Protein AF-A0A959LW40-F1 (afdb_monomer_lite)

Foldseek 3Di:
DVVVVVVVVVVVVVVVVVVVVVVVVVVVVVVVVVVVVVQVVQQVVQVVVQVVVCVVDVPDHGDRDGDDPVVVDDPQLLVVLVVVLVVLQDDFDPPDDPVLVVVCCPDPLLVVLVVLLVVLSVVVSPDPDDPVVVVVVLVVLVVQLVVVLVVLCVVLDVDDPPDPDPPPDDDDDDDDDDDDDDDPPVVVVVVVSVVVSSVVSVVGRSSSNVSSVVSCVSRPD

Secondary structure (DSSP, 8-state):
-HHHHHHHHHHHHHHHHHHHHHHHHHHHHHHHHHHHHHHHHHHHHHHHHHHHHHHH-SSSPP----S-GGGT---SHHHHHHHHHHTTSPPPPTTS-HHHHHHHHH-HHHHHHHHHHHHHHHHHHTSS--HHHHHHHHHHHHHHHHHHHHHHHHHH--S---SSSSSSS--------------HHHHHHHHHHHHHHHHHHTTSTTGGGHHHHHHHHHH--

pLDDT: mean 71.98, std 17.82, range [27.16, 94.69]

Structure (mmCIF, N/CA/C/O backbone):
data_AF-A0A959LW40-F1
#
_entry.id   AF-A0A959LW40-F1
#
loop_
_atom_site.group_PDB
_atom_site.id
_atom_site.type_symbol
_atom_site.label_atom_id
_atom_site.label_alt_id
_atom_site.label_comp_id
_atom_site.label_asym_id
_atom_site.label_entity_id
_atom_site.label_seq_id
_atom_site.pdbx_PDB_ins_code
_atom_site.Cartn_x
_atom_site.Cartn_y
_atom_site.Cartn_z
_atom_site.occupancy
_atom_site.B_iso_or_equiv
_atom_site.auth_seq_id
_atom_site.auth_comp_id
_atom_site.auth_asym_id
_atom_site.auth_atom_id
_atom_site.pdbx_PDB_model_num
ATOM 1 N N . GLU A 1 1 ? -34.018 -44.842 47.486 1.00 65.75 1 GLU A N 1
ATOM 2 C CA . GLU A 1 1 ? -33.025 -44.554 48.544 1.00 65.75 1 GLU A CA 1
ATOM 3 C C . GLU A 1 1 ? -31.568 -44.782 48.126 1.00 65.75 1 GLU A C 1
ATOM 5 O O . GLU A 1 1 ? -30.936 -43.810 47.740 1.00 65.75 1 GLU A O 1
ATOM 10 N N . GLU A 1 2 ? -31.004 -45.999 48.107 1.00 68.88 2 GLU A N 1
ATOM 11 C CA . GLU A 1 2 ? -29.550 -46.181 47.848 1.00 68.88 2 GLU A CA 1
ATOM 12 C C . GLU A 1 2 ? -29.094 -45.696 46.453 1.00 68.88 2 GLU A C 1
ATOM 14 O O . GLU A 1 2 ? -28.047 -45.064 46.293 1.00 68.88 2 GLU A O 1
ATOM 19 N N . LYS A 1 3 ? -29.925 -45.926 45.429 1.00 73.69 3 LYS A N 1
ATOM 20 C CA . LYS A 1 3 ? -29.663 -45.483 44.051 1.00 73.69 3 LYS A CA 1
ATOM 21 C C . LYS A 1 3 ? -29.686 -43.954 43.918 1.00 73.69 3 LYS A C 1
ATOM 23 O O . LYS A 1 3 ? -28.864 -43.401 43.198 1.00 73.69 3 LYS A O 1
ATOM 28 N N . GLU A 1 4 ? -30.571 -43.281 44.651 1.00 72.25 4 GLU A N 1
ATOM 29 C CA . GLU A 1 4 ? -30.687 -41.815 44.665 1.00 72.25 4 GLU A CA 1
ATOM 30 C C . GLU A 1 4 ? -29.527 -41.170 45.422 1.00 72.25 4 GLU A C 1
ATOM 32 O O . GLU A 1 4 ? -28.958 -40.190 44.943 1.00 72.25 4 GLU A O 1
ATOM 37 N N . LEU A 1 5 ? -29.105 -41.769 46.541 1.00 71.25 5 LEU A N 1
ATOM 38 C CA . LEU A 1 5 ? -27.929 -41.322 47.288 1.00 71.25 5 LEU A CA 1
ATOM 39 C C . LEU A 1 5 ? -26.663 -41.382 46.423 1.00 71.25 5 LEU A C 1
ATOM 41 O O . LEU A 1 5 ? -25.859 -40.450 46.407 1.00 71.25 5 LEU A O 1
ATOM 45 N N . LYS A 1 6 ? -26.504 -42.463 45.652 1.00 77.50 6 LYS A N 1
ATOM 46 C CA . LYS A 1 6 ? -25.361 -42.645 44.752 1.00 77.50 6 LYS A CA 1
ATOM 47 C C . LYS A 1 6 ? -25.368 -41.633 43.603 1.00 77.50 6 LYS A C 1
ATOM 49 O O . LYS A 1 6 ? -24.313 -41.108 43.251 1.00 77.50 6 LYS A O 1
ATOM 54 N N . THR A 1 7 ? -26.539 -41.320 43.046 1.00 76.81 7 THR A N 1
ATOM 55 C CA . THR A 1 7 ? -26.685 -40.282 42.015 1.00 76.81 7 THR A CA 1
ATOM 56 C C . THR A 1 7 ? -26.381 -38.890 42.571 1.00 76.81 7 THR A C 1
ATOM 58 O O . THR A 1 7 ? -25.641 -38.143 41.934 1.00 76.81 7 THR A O 1
ATOM 61 N N . PHE A 1 8 ? -26.856 -38.574 43.779 1.00 80.00 8 PHE A N 1
ATOM 62 C CA . PHE A 1 8 ? -26.602 -37.299 44.453 1.00 80.00 8 PHE A CA 1
ATOM 63 C C . PHE A 1 8 ? -25.112 -37.080 44.771 1.00 80.00 8 PHE A C 1
ATOM 65 O O . PHE A 1 8 ? -24.553 -36.009 44.503 1.00 80.00 8 PHE A O 1
ATOM 72 N N . LEU A 1 9 ? -24.433 -38.110 45.283 1.00 73.81 9 LEU A N 1
ATOM 73 C CA . LEU A 1 9 ? -22.994 -38.059 45.557 1.00 73.81 9 LEU A CA 1
ATOM 74 C C . LEU A 1 9 ? -22.182 -37.886 44.266 1.00 73.81 9 LEU A C 1
ATOM 76 O O . LEU A 1 9 ? -21.295 -37.035 44.207 1.00 73.81 9 LEU A O 1
ATOM 80 N N . MET A 1 10 ? -22.531 -38.618 43.204 1.00 71.44 10 MET A N 1
ATOM 81 C CA . MET A 1 10 ? -21.881 -38.492 41.894 1.00 71.44 10 MET A CA 1
ATOM 82 C C . MET A 1 10 ? -22.072 -37.100 41.275 1.00 71.44 10 MET A C 1
ATOM 84 O O . MET A 1 10 ? -21.116 -36.540 40.736 1.00 71.44 10 MET A O 1
ATOM 88 N N . SER A 1 11 ? -23.265 -36.500 41.383 1.00 68.81 11 SER A N 1
ATOM 89 C CA . SER A 1 11 ? -23.490 -35.125 40.913 1.00 68.81 11 SER A CA 1
ATOM 90 C C . SER A 1 11 ? -22.718 -34.092 41.733 1.00 68.81 11 SER A C 1
ATOM 92 O O . SER A 1 11 ? -22.182 -33.143 41.171 1.00 68.81 11 SER A O 1
ATOM 94 N N . THR A 1 12 ? -22.589 -34.296 43.046 1.00 71.75 12 THR A N 1
ATOM 95 C CA . THR A 1 12 ? -21.863 -33.372 43.933 1.00 71.75 12 THR A CA 1
ATOM 96 C C . THR A 1 12 ? -20.364 -33.373 43.635 1.00 71.75 12 THR A C 1
ATOM 98 O O . THR A 1 12 ? -19.759 -32.310 43.495 1.00 71.75 12 THR A O 1
ATOM 101 N N . VAL A 1 13 ? -19.768 -34.556 43.456 1.00 70.88 13 VAL A N 1
ATOM 102 C CA . VAL A 1 13 ? -18.349 -34.696 43.085 1.00 70.88 13 VAL A CA 1
ATOM 103 C C . VAL A 1 13 ? -18.081 -34.091 41.706 1.00 70.88 13 VAL A C 1
ATOM 105 O O . VAL A 1 13 ? -17.090 -33.383 41.532 1.00 70.88 13 VAL A O 1
ATOM 108 N N . ARG A 1 14 ? -18.983 -34.304 40.739 1.00 67.12 14 ARG A N 1
ATOM 109 C CA . ARG A 1 14 ? -18.880 -33.712 39.399 1.00 67.12 14 ARG A CA 1
ATOM 110 C C . ARG A 1 14 ? -18.922 -32.185 39.441 1.00 67.12 14 ARG A C 1
ATOM 112 O O . ARG A 1 14 ? -18.032 -31.547 38.887 1.00 67.12 14 ARG A O 1
ATOM 119 N N . ASN A 1 15 ? -19.879 -31.611 40.166 1.00 63.19 15 ASN A N 1
ATOM 120 C CA . ASN A 1 15 ? -20.008 -30.161 40.322 1.00 63.19 15 ASN A CA 1
ATOM 121 C C . ASN A 1 15 ? -18.772 -29.548 41.003 1.00 63.19 15 ASN A C 1
ATOM 123 O O . ASN A 1 15 ? -18.302 -28.482 40.608 1.00 63.19 15 ASN A O 1
ATOM 127 N N . HIS A 1 16 ? -18.194 -30.238 41.990 1.00 59.66 16 HIS A N 1
ATOM 128 C CA . HIS A 1 16 ? -16.975 -29.782 42.661 1.00 59.66 16 HIS A CA 1
ATOM 129 C C . HIS A 1 16 ? -15.740 -29.852 41.742 1.00 59.66 16 HIS A C 1
ATOM 131 O O . HIS A 1 16 ? -14.895 -28.951 41.732 1.00 59.66 16 HIS A O 1
ATOM 137 N N . HIS A 1 17 ? -15.652 -30.888 40.905 1.00 58.09 17 HIS A N 1
ATOM 138 C CA . HIS A 1 17 ? -14.584 -31.031 39.916 1.00 58.09 17 HIS A CA 1
ATOM 139 C C . HIS A 1 17 ? -14.697 -30.000 38.772 1.00 58.09 17 HIS A C 1
ATOM 141 O O . HIS A 1 17 ? -13.680 -29.531 38.257 1.00 58.09 17 HIS A O 1
ATOM 147 N N . GLU A 1 18 ? -15.913 -29.612 38.382 1.00 58.06 18 GLU A N 1
ATOM 148 C CA . GLU A 1 18 ? -16.154 -28.545 37.400 1.00 58.06 18 GLU A CA 1
ATOM 149 C C . GLU A 1 18 ? -15.852 -27.154 37.986 1.00 58.06 18 GLU A C 1
ATOM 151 O O . GLU A 1 18 ? -15.169 -26.357 37.342 1.00 58.06 18 GLU A O 1
ATOM 156 N N . SER A 1 19 ? -16.237 -26.893 39.243 1.00 59.12 19 SER A N 1
ATOM 157 C CA . SER A 1 19 ? -15.908 -25.651 39.966 1.00 59.12 19 SER A CA 1
ATOM 158 C C . SER A 1 19 ? -14.398 -25.427 40.079 1.00 59.12 19 SER A C 1
ATOM 160 O O . SER A 1 19 ? -13.895 -24.359 39.743 1.00 59.12 19 SER A O 1
ATOM 162 N N . THR A 1 20 ? -13.649 -26.449 40.497 1.00 62.72 20 THR A N 1
ATOM 163 C CA . THR A 1 20 ? -12.185 -26.356 40.652 1.00 62.72 20 THR A CA 1
ATOM 164 C C . THR A 1 20 ? -11.452 -26.199 39.318 1.00 62.72 20 THR A C 1
ATOM 166 O O . THR A 1 20 ? -10.398 -25.560 39.259 1.00 62.72 20 THR A O 1
ATOM 169 N N . LYS A 1 21 ? -12.002 -26.749 38.227 1.00 64.81 21 LYS A N 1
ATOM 170 C CA . LYS A 1 21 ? -11.483 -26.546 36.869 1.00 64.81 21 LYS A CA 1
ATOM 171 C C . LYS A 1 21 ? -11.728 -25.113 36.388 1.00 64.81 21 LYS A C 1
ATOM 173 O O . LYS A 1 21 ? -10.802 -24.508 35.852 1.00 64.81 21 LYS A O 1
ATOM 178 N N . ASN A 1 22 ? -12.914 -24.558 36.644 1.00 65.56 22 ASN A N 1
ATOM 179 C CA . ASN A 1 22 ? -13.241 -23.165 36.330 1.00 65.56 22 ASN A CA 1
ATOM 180 C C . ASN A 1 22 ? -12.379 -22.175 37.125 1.00 65.56 22 ASN A C 1
ATOM 182 O O . ASN A 1 22 ? -11.866 -21.228 36.539 1.00 65.56 22 ASN A O 1
ATOM 186 N N . ASP A 1 23 ? -12.118 -22.430 38.410 1.00 69.75 23 ASP A N 1
ATOM 187 C CA . ASP A 1 23 ? -11.233 -21.585 39.225 1.00 69.75 23 ASP A CA 1
ATOM 188 C C . ASP A 1 23 ? -9.786 -21.570 38.716 1.00 69.75 23 ASP A C 1
ATOM 190 O O . ASP A 1 23 ? -9.126 -20.528 38.733 1.00 69.75 23 ASP A O 1
ATOM 194 N N . LYS A 1 24 ? -9.272 -22.714 38.244 1.00 68.81 24 LYS A N 1
ATOM 195 C CA . LYS A 1 24 ? -7.943 -22.784 37.617 1.00 68.81 24 LYS A CA 1
ATOM 196 C C . LYS A 1 24 ? -7.902 -22.020 36.295 1.00 68.81 24 LYS A C 1
ATOM 198 O O . LYS A 1 24 ? -6.976 -21.240 36.098 1.00 68.81 24 LYS A O 1
ATOM 203 N N . LEU A 1 25 ? -8.914 -22.198 35.442 1.00 65.50 25 LEU A N 1
ATOM 204 C CA . LEU A 1 25 ? -9.028 -21.491 34.162 1.00 65.50 25 LEU A CA 1
ATOM 205 C C . LEU A 1 25 ? -9.089 -19.969 34.368 1.00 65.50 25 LEU A C 1
ATOM 207 O O . LEU A 1 25 ? -8.434 -19.211 33.659 1.00 65.50 25 LEU A O 1
ATOM 211 N N . ASN A 1 26 ? -9.829 -19.527 35.385 1.00 78.56 26 ASN A N 1
ATOM 212 C CA . ASN A 1 26 ? -9.988 -18.116 35.723 1.00 78.56 26 ASN A CA 1
ATOM 213 C C . ASN A 1 26 ? -8.677 -17.515 36.269 1.00 78.56 26 ASN A C 1
ATOM 215 O O . ASN A 1 26 ? -8.273 -16.423 35.879 1.00 78.56 26 ASN A O 1
ATOM 219 N N . LYS A 1 27 ? -7.938 -18.257 37.109 1.00 78.56 27 LYS A N 1
ATOM 220 C CA . LYS A 1 27 ? -6.597 -17.847 37.571 1.00 78.56 27 LYS A CA 1
ATOM 221 C C . LYS A 1 27 ? -5.587 -17.741 36.430 1.00 78.56 27 LYS A C 1
ATOM 223 O O . LYS A 1 27 ? -4.786 -16.809 36.419 1.00 78.56 27 LYS A O 1
ATOM 228 N N . GLU A 1 28 ? -5.626 -18.670 35.480 1.00 77.81 28 GLU A N 1
ATOM 229 C CA . GLU A 1 28 ? -4.768 -18.644 34.293 1.00 77.81 28 GLU A CA 1
ATOM 230 C C . GLU A 1 28 ? -5.084 -17.433 33.403 1.00 77.81 28 GLU A C 1
ATOM 232 O O . GLU A 1 28 ? -4.174 -16.708 33.005 1.00 77.81 28 GLU A O 1
ATOM 237 N N . GLN A 1 29 ? -6.367 -17.129 33.187 1.00 76.94 29 GLN A N 1
ATOM 238 C CA . GLN A 1 29 ? -6.801 -15.926 32.469 1.00 76.94 29 GLN A CA 1
ATOM 239 C C . GLN A 1 29 ? -6.339 -14.636 33.159 1.00 76.94 29 GLN A C 1
ATOM 241 O O . GLN A 1 29 ? -5.814 -13.744 32.492 1.00 76.94 29 GLN A O 1
ATOM 246 N N . ILE A 1 30 ? -6.456 -14.550 34.488 1.00 78.94 30 ILE A N 1
ATOM 247 C CA . ILE A 1 30 ? -5.974 -13.402 35.273 1.00 78.94 30 ILE A CA 1
ATOM 248 C C . ILE A 1 30 ? -4.448 -13.255 35.161 1.00 78.94 30 ILE A C 1
ATOM 250 O O . ILE A 1 30 ? -3.949 -12.139 35.021 1.00 78.94 30 ILE A O 1
ATOM 254 N N . ALA A 1 31 ? -3.699 -14.360 35.188 1.00 78.88 31 ALA A N 1
ATOM 255 C CA . ALA A 1 31 ? -2.245 -14.347 35.027 1.00 78.88 31 ALA A CA 1
ATOM 256 C C . ALA A 1 31 ? -1.820 -13.912 33.612 1.00 78.88 31 ALA A C 1
ATOM 258 O O . ALA A 1 31 ? -0.911 -13.099 33.458 1.00 78.88 31 ALA A O 1
ATOM 259 N N . ILE A 1 32 ? -2.511 -14.391 32.575 1.00 78.31 32 ILE A N 1
ATOM 260 C CA . ILE A 1 32 ? -2.299 -13.946 31.190 1.00 78.31 32 ILE A CA 1
ATOM 261 C C . ILE A 1 32 ? -2.625 -12.454 31.055 1.00 78.31 32 ILE A C 1
ATOM 263 O O . ILE A 1 32 ? -1.891 -11.710 30.405 1.00 78.31 32 ILE A O 1
ATOM 267 N N . GLN A 1 33 ? -3.702 -11.988 31.687 1.00 77.38 33 GLN A N 1
ATOM 268 C CA . GLN A 1 33 ? -4.105 -10.587 31.646 1.00 77.38 33 GLN A CA 1
ATOM 269 C C . GLN A 1 33 ? -3.111 -9.675 32.374 1.00 77.38 33 GLN A C 1
ATOM 271 O O . GLN A 1 33 ? -2.762 -8.618 31.850 1.00 77.38 33 GLN A O 1
ATOM 276 N N . SER A 1 34 ? -2.604 -10.080 33.541 1.00 76.25 34 SER A N 1
ATOM 277 C CA . SER A 1 34 ? -1.592 -9.310 34.272 1.00 76.25 34 SER A CA 1
ATOM 278 C C . SER A 1 34 ? -0.271 -9.236 33.503 1.00 76.25 34 SER A C 1
ATOM 280 O O . SER A 1 34 ? 0.319 -8.160 33.402 1.00 76.25 34 SER A O 1
ATOM 282 N N . LEU A 1 35 ? 0.142 -10.340 32.876 1.00 76.38 35 LEU A N 1
ATOM 283 C CA . LEU A 1 35 ? 1.321 -10.391 32.019 1.00 76.38 35 LEU A CA 1
ATOM 284 C C . LEU A 1 35 ? 1.155 -9.501 30.775 1.00 76.38 35 LEU A C 1
ATOM 286 O O . LEU A 1 35 ? 2.053 -8.730 30.436 1.00 76.38 35 LEU A O 1
ATOM 290 N N . ASN A 1 36 ? -0.016 -9.534 30.132 1.00 75.38 36 ASN A N 1
ATOM 291 C CA . ASN A 1 36 ? -0.336 -8.637 29.021 1.00 75.38 36 ASN A CA 1
ATOM 292 C C . ASN A 1 36 ? -0.280 -7.164 29.444 1.00 75.38 36 ASN A C 1
ATOM 294 O O . ASN A 1 36 ? 0.324 -6.363 28.734 1.00 75.38 36 ASN A O 1
ATOM 298 N N . ASN A 1 37 ? -0.840 -6.814 30.605 1.00 77.31 37 ASN A N 1
ATOM 299 C CA . ASN A 1 37 ? -0.790 -5.454 31.152 1.00 77.31 37 ASN A CA 1
ATOM 300 C C . ASN A 1 37 ? 0.648 -4.997 31.449 1.00 77.31 37 ASN A C 1
ATOM 302 O O . ASN A 1 37 ? 0.998 -3.844 31.196 1.00 77.31 37 ASN A O 1
ATOM 306 N N . PHE A 1 38 ? 1.497 -5.900 31.942 1.00 78.12 38 PHE A N 1
ATOM 307 C CA . PHE A 1 38 ? 2.915 -5.627 32.174 1.00 78.12 38 PHE A CA 1
ATOM 308 C C . PHE A 1 38 ? 3.682 -5.358 30.870 1.00 78.12 38 PHE A C 1
ATOM 310 O O . PHE A 1 38 ? 4.503 -4.441 30.810 1.00 78.12 38 PHE A O 1
ATOM 317 N N . TYR A 1 39 ? 3.413 -6.122 29.810 1.00 75.50 39 TYR A N 1
ATOM 318 C CA . TYR A 1 39 ? 4.018 -5.854 28.503 1.00 75.50 39 TYR A CA 1
ATOM 319 C C . TYR A 1 39 ? 3.466 -4.579 27.857 1.00 75.50 39 TYR A C 1
ATOM 321 O O . TYR A 1 39 ? 4.236 -3.806 27.292 1.00 75.50 39 TYR A O 1
ATOM 329 N N . LEU A 1 40 ? 2.163 -4.318 27.999 1.00 77.12 40 LEU A N 1
ATOM 330 C CA . LEU A 1 40 ? 1.516 -3.089 27.533 1.00 77.12 40 LEU A CA 1
ATOM 331 C C . LEU A 1 40 ? 2.201 -1.839 28.096 1.00 77.12 40 LEU A C 1
ATOM 333 O O . LEU A 1 40 ? 2.477 -0.908 27.342 1.00 77.12 40 LEU A O 1
ATOM 337 N N . SER A 1 41 ? 2.517 -1.812 29.395 1.00 78.25 41 SER A N 1
ATOM 338 C CA . SER A 1 41 ? 3.174 -0.650 30.007 1.00 78.25 41 SER A CA 1
ATOM 339 C C . SER A 1 41 ? 4.587 -0.417 29.465 1.00 78.25 41 SER A C 1
ATOM 341 O O . SER A 1 41 ? 4.943 0.724 29.170 1.00 78.25 41 SER A O 1
ATOM 343 N N . HIS A 1 42 ? 5.368 -1.480 29.255 1.00 82.00 42 HIS A N 1
ATOM 344 C CA . HIS A 1 42 ? 6.699 -1.387 28.647 1.00 82.00 42 HIS A CA 1
ATOM 345 C C . HIS A 1 42 ? 6.636 -0.862 27.213 1.00 82.00 42 HIS A C 1
ATOM 347 O O . HIS A 1 42 ? 7.396 0.033 26.845 1.00 82.00 42 HIS A O 1
ATOM 353 N N . ASP A 1 43 ? 5.704 -1.386 26.422 1.00 85.06 43 ASP A N 1
ATOM 354 C CA . ASP A 1 43 ? 5.513 -0.993 25.029 1.00 85.06 43 ASP A CA 1
ATOM 355 C C . ASP A 1 43 ? 5.066 0.477 24.916 1.00 85.06 43 ASP A C 1
ATOM 357 O O . ASP A 1 43 ? 5.508 1.196 24.017 1.00 85.06 43 ASP A O 1
ATOM 361 N N . ILE A 1 44 ? 4.240 0.963 25.852 1.00 82.31 44 ILE A N 1
ATOM 362 C CA . ILE A 1 44 ? 3.858 2.382 25.944 1.00 82.31 44 ILE A CA 1
ATOM 363 C C . ILE A 1 44 ? 5.077 3.259 26.247 1.00 82.31 44 ILE A C 1
ATOM 365 O O . ILE A 1 44 ? 5.270 4.275 25.578 1.00 82.31 44 ILE A O 1
ATOM 369 N N . ILE A 1 45 ? 5.911 2.874 27.217 1.00 87.19 45 ILE A N 1
ATOM 370 C CA . ILE A 1 45 ? 7.122 3.628 27.575 1.00 87.19 45 ILE A CA 1
ATOM 371 C C . ILE A 1 45 ? 8.071 3.700 26.376 1.00 87.19 45 ILE A C 1
ATOM 373 O O . ILE A 1 45 ? 8.468 4.795 25.985 1.00 87.19 45 ILE A O 1
ATOM 377 N N . ALA A 1 46 ? 8.332 2.570 25.710 1.00 88.81 46 ALA A N 1
ATOM 378 C CA . ALA A 1 46 ? 9.180 2.524 24.521 1.00 88.81 46 ALA A CA 1
ATOM 379 C C . ALA A 1 46 ? 8.675 3.457 23.404 1.00 88.81 46 ALA A C 1
ATOM 381 O O . ALA A 1 46 ? 9.466 4.128 22.739 1.00 88.81 46 ALA A O 1
ATOM 382 N N . ARG A 1 47 ? 7.350 3.540 23.208 1.00 87.25 47 ARG A N 1
ATOM 383 C CA . ARG A 1 47 ? 6.726 4.469 22.248 1.00 87.25 47 ARG A CA 1
ATOM 384 C C . ARG A 1 47 ? 6.913 5.930 22.652 1.00 87.25 47 ARG A C 1
ATOM 386 O O . ARG A 1 47 ? 7.242 6.748 21.796 1.00 87.25 47 ARG A O 1
ATOM 393 N N . ILE A 1 48 ? 6.707 6.262 23.927 1.00 87.88 48 ILE A N 1
ATOM 394 C CA . ILE A 1 48 ? 6.906 7.624 24.445 1.00 87.88 48 ILE A CA 1
ATOM 395 C C . ILE A 1 48 ? 8.367 8.045 24.282 1.00 87.88 48 ILE A C 1
ATOM 397 O O . ILE A 1 48 ? 8.627 9.159 23.830 1.00 87.88 48 ILE A O 1
ATOM 401 N N . ASP A 1 49 ? 9.307 7.161 24.599 1.00 91.19 49 ASP A N 1
ATOM 402 C CA . ASP A 1 49 ? 10.735 7.440 24.482 1.00 91.19 49 ASP A CA 1
ATOM 403 C C . ASP A 1 49 ? 11.138 7.646 23.020 1.00 91.19 49 ASP A C 1
ATOM 405 O O . ASP A 1 49 ? 11.767 8.653 22.702 1.00 91.19 49 ASP A O 1
ATOM 409 N N . ALA A 1 50 ? 10.674 6.794 22.100 1.00 90.94 50 ALA A N 1
ATOM 410 C CA . ALA A 1 50 ? 10.905 6.984 20.666 1.00 90.94 50 ALA A CA 1
ATOM 411 C C . ALA A 1 50 ? 10.349 8.328 20.149 1.00 90.94 50 ALA A C 1
ATOM 413 O O . ALA A 1 50 ? 10.997 8.998 19.343 1.00 90.94 50 ALA A O 1
ATOM 414 N N . LEU A 1 51 ? 9.171 8.757 20.625 1.00 87.69 51 LEU A N 1
ATOM 415 C CA . LEU A 1 51 ? 8.595 10.062 20.276 1.00 87.69 51 LEU A CA 1
ATOM 416 C C . LEU A 1 51 ? 9.391 11.232 20.861 1.00 87.69 51 LEU A C 1
ATOM 418 O O . LEU A 1 51 ? 9.529 12.258 20.197 1.00 87.69 51 LEU A O 1
ATOM 422 N N . LYS A 1 52 ? 9.900 11.100 22.091 1.00 90.81 52 LYS A N 1
ATOM 423 C CA . LYS A 1 52 ? 10.770 12.111 22.705 1.00 90.81 52 LYS A CA 1
ATOM 424 C C . LYS A 1 52 ? 12.076 12.237 21.930 1.00 90.81 52 LYS A C 1
ATOM 426 O O . LYS A 1 52 ? 12.420 13.348 21.546 1.00 90.81 52 LYS A O 1
ATOM 431 N N . PHE A 1 53 ? 12.741 11.123 21.627 1.00 92.31 53 PHE A N 1
ATOM 432 C CA . PHE A 1 53 ? 13.995 11.138 20.874 1.00 92.31 53 PHE A CA 1
ATOM 433 C C . PHE A 1 53 ? 13.827 11.749 19.484 1.00 92.31 53 PHE A C 1
ATOM 435 O O . PHE A 1 53 ? 14.608 12.619 19.121 1.00 92.31 53 PHE A O 1
ATOM 442 N N . ARG A 1 54 ? 12.740 11.426 18.773 1.00 88.06 54 ARG A N 1
ATOM 443 C CA . ARG A 1 54 ? 12.421 12.051 17.478 1.00 88.06 54 ARG A CA 1
ATOM 444 C C . ARG A 1 54 ? 12.218 13.571 17.556 1.00 88.06 54 ARG A C 1
ATOM 446 O O . ARG A 1 54 ? 12.445 14.264 16.577 1.00 88.06 54 ARG A O 1
ATOM 453 N N . LYS A 1 55 ? 11.744 14.099 18.690 1.00 86.50 55 LYS A N 1
ATOM 454 C CA . LYS A 1 55 ? 11.604 15.554 18.892 1.00 86.50 55 LYS A CA 1
ATOM 455 C C . LYS A 1 55 ? 12.926 16.235 19.235 1.00 86.50 55 LYS A C 1
ATOM 457 O O . LYS A 1 55 ? 13.052 17.433 19.021 1.00 86.50 55 LYS A O 1
ATOM 462 N N . THR A 1 56 ? 13.856 15.510 19.847 1.00 89.75 56 THR A N 1
ATOM 463 C CA . THR A 1 56 ? 15.159 16.045 20.264 1.00 89.75 56 THR A CA 1
ATOM 464 C C . THR A 1 56 ? 16.199 15.940 19.151 1.00 89.75 56 THR A C 1
ATOM 466 O O . THR A 1 56 ? 17.103 16.766 19.086 1.00 89.75 56 THR A O 1
ATOM 469 N N . ASP A 1 57 ? 16.053 14.955 18.272 1.00 88.81 57 ASP A N 1
ATOM 470 C CA . ASP A 1 57 ? 16.921 14.709 17.129 1.00 88.81 57 ASP A CA 1
ATOM 471 C C . ASP A 1 57 ? 16.063 14.515 15.872 1.00 88.81 57 ASP A C 1
ATOM 473 O O . ASP A 1 57 ? 15.433 13.473 15.682 1.00 88.81 57 ASP A O 1
ATOM 477 N N . GLU A 1 58 ? 16.027 15.553 15.032 1.00 80.06 58 GLU A N 1
ATOM 478 C CA . GLU A 1 58 ? 15.253 15.580 13.784 1.00 80.06 58 GLU A CA 1
ATOM 479 C C . GLU A 1 58 ? 15.916 14.798 12.638 1.00 80.06 58 GLU A C 1
ATOM 481 O O . GLU A 1 58 ? 15.281 14.577 11.607 1.00 80.06 58 GLU A O 1
ATOM 486 N N . LEU A 1 59 ? 17.182 14.391 12.786 1.00 77.44 59 LEU A N 1
ATOM 487 C CA . LEU A 1 59 ? 17.944 13.740 11.717 1.00 77.44 59 LEU A CA 1
ATOM 488 C C . LEU A 1 59 ? 17.852 12.213 11.773 1.00 77.44 59 LEU A C 1
ATOM 490 O O . LEU A 1 59 ? 17.972 11.563 10.733 1.00 77.44 59 LEU A O 1
ATOM 494 N N . SER A 1 60 ? 17.629 11.636 12.956 1.00 83.50 60 SER A N 1
ATOM 495 C CA . SER A 1 60 ? 17.597 10.181 13.140 1.00 83.50 60 SER A CA 1
ATOM 496 C C . SER A 1 60 ? 16.177 9.628 13.270 1.00 83.50 60 SER A C 1
ATOM 498 O O . SER A 1 60 ? 15.302 10.192 13.930 1.00 83.50 60 SER A O 1
ATOM 500 N N . GLU A 1 61 ? 15.945 8.451 12.687 1.00 85.88 61 GLU A N 1
ATOM 501 C CA . GLU A 1 61 ? 14.686 7.726 12.848 1.00 85.88 61 GLU A CA 1
ATOM 502 C C . GLU A 1 61 ? 14.721 6.821 14.086 1.00 85.88 61 GLU A C 1
ATOM 504 O O . GLU A 1 61 ? 15.504 5.877 14.177 1.00 85.88 61 GLU A O 1
ATOM 509 N N . TYR A 1 62 ? 13.818 7.081 15.032 1.00 88.06 62 TYR A N 1
ATOM 510 C CA . TYR A 1 62 ? 13.641 6.265 16.233 1.00 88.06 62 TYR A CA 1
ATOM 511 C C . TYR A 1 62 ? 12.395 5.381 16.116 1.00 88.06 62 TYR A C 1
ATOM 513 O O . TYR A 1 62 ? 11.302 5.867 15.781 1.00 88.06 62 TYR A O 1
ATOM 521 N N . PHE A 1 63 ? 12.557 4.096 16.451 1.00 85.38 63 PHE A N 1
ATOM 522 C CA . PHE A 1 63 ? 11.504 3.080 16.436 1.00 85.38 63 PHE A CA 1
ATOM 523 C C . PHE A 1 63 ? 11.400 2.379 17.798 1.00 85.38 63 PHE A C 1
ATOM 525 O O . PHE A 1 63 ? 12.421 1.960 18.345 1.00 85.38 63 PHE A O 1
ATOM 532 N N . PRO A 1 64 ? 10.189 2.222 18.362 1.00 87.25 64 PRO A N 1
ATOM 533 C CA . PRO A 1 64 ? 10.012 1.491 19.608 1.00 87.25 64 PRO A CA 1
ATOM 534 C C . PRO A 1 64 ? 10.176 -0.017 19.379 1.00 87.25 64 PRO A C 1
ATOM 536 O O . PRO A 1 64 ? 9.552 -0.584 18.481 1.00 87.25 64 PRO A O 1
ATOM 539 N N . SER A 1 65 ? 10.974 -0.677 20.221 1.00 82.31 65 SER A N 1
ATOM 540 C CA . SER A 1 65 ? 11.029 -2.142 20.275 1.00 82.31 65 SER A CA 1
ATOM 541 C C . SER A 1 65 ? 9.897 -2.651 21.165 1.00 82.31 65 SER A C 1
ATOM 543 O O . SER A 1 65 ? 9.908 -2.423 22.376 1.00 82.31 65 SER A O 1
ATOM 545 N N . LEU A 1 66 ? 8.896 -3.281 20.551 1.00 81.62 66 LEU A N 1
ATOM 546 C CA . LEU A 1 66 ? 7.696 -3.768 21.230 1.00 81.62 66 LEU A CA 1
ATOM 547 C C . LEU A 1 66 ? 7.831 -5.258 21.543 1.00 81.62 66 LEU A C 1
ATOM 549 O O . LEU A 1 66 ? 8.344 -6.027 20.729 1.00 81.62 66 LEU A O 1
ATOM 553 N N . ARG A 1 67 ? 7.349 -5.673 22.714 1.00 76.81 67 ARG A N 1
ATOM 554 C CA . ARG A 1 67 ? 7.459 -7.058 23.198 1.00 76.81 67 ARG A CA 1
ATOM 555 C C . ARG A 1 67 ? 6.203 -7.886 22.945 1.00 76.81 67 ARG A C 1
ATOM 557 O O . ARG A 1 67 ? 6.279 -9.110 22.999 1.00 76.81 67 ARG A O 1
ATOM 564 N N . ASN A 1 68 ? 5.059 -7.252 22.685 1.00 71.06 68 ASN A N 1
ATOM 565 C CA . ASN A 1 68 ? 3.777 -7.941 22.542 1.00 71.06 68 ASN A CA 1
ATOM 566 C C . ASN A 1 68 ? 3.110 -7.643 21.192 1.00 71.06 68 ASN A C 1
ATOM 568 O O . ASN A 1 68 ? 2.869 -6.491 20.859 1.00 71.06 68 ASN A O 1
ATOM 572 N N . PHE A 1 69 ? 2.720 -8.676 20.436 1.00 67.25 69 PHE A N 1
ATOM 573 C CA . PHE A 1 69 ? 1.997 -8.498 19.168 1.00 67.25 69 PHE A CA 1
ATOM 574 C C . PHE A 1 69 ? 0.664 -7.748 19.342 1.00 6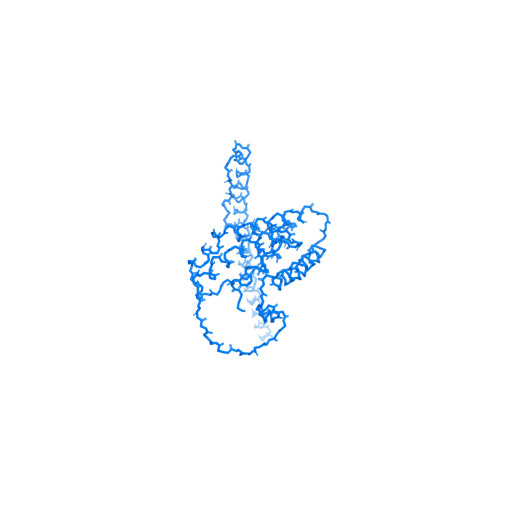7.25 69 PHE A C 1
ATOM 576 O O . PHE A 1 69 ? 0.235 -6.996 18.469 1.00 67.25 69 PHE A O 1
ATOM 583 N N . ASN A 1 70 ? 0.014 -7.890 20.499 1.00 65.19 70 ASN A N 1
ATOM 584 C CA . ASN A 1 70 ? -1.256 -7.222 20.772 1.00 65.19 70 ASN A CA 1
ATOM 585 C C . ASN A 1 70 ? -1.128 -5.693 20.815 1.00 65.19 70 ASN A C 1
ATOM 587 O O . ASN A 1 70 ? -2.100 -5.007 20.519 1.00 65.19 70 ASN A O 1
ATOM 591 N N . THR A 1 71 ? 0.057 -5.147 21.113 1.00 64.62 71 THR A N 1
ATOM 592 C CA . THR A 1 71 ? 0.298 -3.695 21.081 1.00 64.62 71 THR A CA 1
ATOM 593 C C . THR A 1 71 ? 0.610 -3.169 19.685 1.00 64.62 71 THR A C 1
ATOM 595 O O . THR A 1 71 ? 0.666 -1.951 19.499 1.00 64.62 71 THR A O 1
ATOM 598 N N . PHE A 1 72 ? 0.802 -4.046 18.694 1.00 63.91 72 PHE A N 1
ATOM 599 C CA . PHE A 1 72 ? 0.907 -3.652 17.289 1.00 63.91 72 PHE A CA 1
ATOM 600 C C . PHE A 1 72 ? -0.456 -3.379 16.660 1.00 63.91 72 PHE A C 1
ATOM 602 O O . PHE A 1 72 ? -0.519 -2.633 15.682 1.00 63.91 72 PHE A O 1
ATOM 609 N N . LYS A 1 73 ? -1.542 -3.943 17.208 1.00 64.44 73 LYS A N 1
ATOM 610 C CA . LYS A 1 73 ? -2.888 -3.694 16.692 1.00 64.44 73 LYS A CA 1
ATOM 611 C C . LYS A 1 73 ? -3.226 -2.216 16.854 1.00 64.44 73 LYS A C 1
ATOM 613 O O . LYS A 1 73 ? -3.325 -1.693 17.960 1.00 64.44 73 LYS A O 1
ATOM 618 N N . SER A 1 74 ? -3.372 -1.544 15.722 1.00 68.06 74 SER A N 1
ATOM 619 C CA . SER A 1 74 ? -3.850 -0.176 15.640 1.00 68.06 74 SER A CA 1
ATOM 620 C C . SER A 1 74 ? -5.177 -0.196 14.904 1.00 68.06 74 SER A C 1
ATOM 622 O O . SER A 1 74 ? -5.228 -0.595 13.745 1.00 68.06 74 SER A O 1
ATOM 624 N N . ASP A 1 75 ? -6.231 0.301 15.544 1.00 71.44 75 ASP A N 1
ATOM 625 C CA . ASP A 1 75 ? -7.528 0.498 14.884 1.00 71.44 75 ASP A CA 1
ATOM 626 C C . ASP A 1 75 ? -7.545 1.769 14.019 1.00 71.44 75 ASP A C 1
ATOM 628 O O . ASP A 1 75 ? -8.589 2.183 13.514 1.00 71.44 75 ASP A O 1
ATOM 632 N N . SER A 1 76 ? -6.385 2.410 13.824 1.00 83.50 76 SER A N 1
ATOM 633 C CA . SER A 1 76 ? -6.282 3.596 12.983 1.00 83.50 76 SER A CA 1
ATOM 634 C C . SER A 1 76 ? -6.662 3.280 11.539 1.00 83.50 76 SER A C 1
ATOM 636 O O . SER A 1 76 ? -6.309 2.234 10.990 1.00 83.50 76 SER A O 1
ATOM 638 N N . LYS A 1 77 ? -7.314 4.245 10.885 1.00 82.06 77 LYS A N 1
ATOM 639 C CA . LYS A 1 77 ? -7.643 4.179 9.457 1.00 82.06 77 LYS A CA 1
ATOM 640 C C . LYS A 1 77 ? -6.421 3.816 8.606 1.00 82.06 77 LYS A C 1
ATOM 642 O O . LYS A 1 77 ? -6.511 2.962 7.732 1.00 82.06 77 LYS A O 1
ATOM 647 N N . LYS A 1 78 ? -5.255 4.392 8.919 1.00 85.94 78 LYS A N 1
ATOM 648 C CA . LYS A 1 78 ? -3.993 4.076 8.238 1.00 85.94 78 LYS A CA 1
ATOM 649 C C . LYS A 1 78 ? -3.610 2.602 8.355 1.00 85.94 78 LYS A C 1
ATOM 651 O O . LYS A 1 78 ? -3.206 2.005 7.364 1.00 85.94 78 LYS A O 1
ATOM 656 N N . SER A 1 79 ? -3.756 2.010 9.538 1.00 81.69 79 SER A N 1
ATOM 657 C CA . SER A 1 79 ? -3.478 0.587 9.745 1.00 81.69 79 SER A CA 1
ATOM 658 C C . SER A 1 79 ? -4.424 -0.298 8.931 1.00 81.69 79 SER A C 1
ATOM 660 O O . SER A 1 79 ? -3.982 -1.274 8.334 1.00 81.69 79 SER A O 1
ATOM 662 N N . GLN A 1 80 ? -5.704 0.073 8.836 1.00 81.50 80 GLN A N 1
ATOM 663 C CA . GLN A 1 80 ? -6.687 -0.658 8.028 1.00 81.50 80 GLN A CA 1
ATOM 664 C C . GLN A 1 80 ? -6.359 -0.593 6.528 1.00 81.50 80 GLN A C 1
ATOM 666 O O . GLN A 1 80 ? -6.388 -1.619 5.851 1.00 81.50 80 GLN A O 1
ATOM 671 N N . VAL A 1 81 ? -5.977 0.585 6.019 1.00 83.62 81 VAL A N 1
ATOM 672 C CA . VAL A 1 81 ? -5.538 0.760 4.621 1.00 83.62 81 VAL A CA 1
ATOM 673 C C . VAL A 1 81 ? -4.262 -0.039 4.342 1.00 83.62 81 VAL A C 1
ATOM 675 O O . VAL A 1 81 ? -4.178 -0.717 3.323 1.00 83.62 81 VAL A O 1
ATOM 678 N N . ILE A 1 82 ? -3.280 -0.008 5.250 1.00 82.69 82 ILE A N 1
ATOM 679 C CA . ILE A 1 82 ? -2.050 -0.802 5.112 1.00 82.69 82 ILE A CA 1
ATOM 680 C C . ILE A 1 82 ? -2.377 -2.294 5.074 1.00 82.69 82 ILE A C 1
ATOM 682 O O . ILE A 1 82 ? -1.877 -2.989 4.198 1.00 82.69 82 ILE A O 1
ATOM 686 N N . GLN A 1 83 ? -3.228 -2.787 5.977 1.00 78.56 83 GLN A N 1
ATOM 687 C CA . GLN A 1 83 ? -3.614 -4.198 6.000 1.00 78.56 83 GLN A CA 1
ATOM 688 C C . GLN A 1 83 ? -4.299 -4.619 4.697 1.00 78.56 83 GLN A C 1
ATOM 690 O O . GLN A 1 83 ? -3.994 -5.680 4.159 1.00 78.56 83 GLN A O 1
ATOM 695 N N . PHE A 1 84 ? -5.194 -3.777 4.179 1.00 79.88 84 PHE A N 1
ATOM 696 C CA . PHE A 1 84 ? -5.830 -3.983 2.883 1.00 79.88 84 PHE A CA 1
ATOM 697 C C . PHE A 1 84 ? -4.797 -4.120 1.754 1.00 79.88 84 PHE A C 1
ATOM 699 O O . PHE A 1 84 ? -4.860 -5.080 0.993 1.00 79.88 84 PHE A O 1
ATOM 706 N N . ILE A 1 85 ? -3.818 -3.214 1.688 1.00 82.62 85 ILE A N 1
ATOM 707 C CA . ILE A 1 85 ? -2.767 -3.243 0.663 1.00 82.62 85 ILE A CA 1
ATOM 708 C C . ILE A 1 85 ? -1.836 -4.446 0.824 1.00 82.62 85 ILE A C 1
ATOM 710 O O . ILE A 1 85 ? -1.492 -5.082 -0.167 1.00 82.62 85 ILE A O 1
ATOM 714 N N . LEU A 1 86 ? -1.443 -4.786 2.054 1.00 79.62 86 LEU A N 1
ATOM 715 C CA . LEU A 1 86 ? -0.596 -5.950 2.330 1.00 79.62 86 LEU A CA 1
ATOM 716 C C . LEU A 1 86 ? -1.247 -7.249 1.855 1.00 79.62 86 LEU A C 1
ATOM 718 O O . LEU A 1 86 ? -0.551 -8.096 1.309 1.00 79.62 86 LEU A O 1
ATOM 722 N N . ASN A 1 87 ? -2.568 -7.378 2.001 1.00 77.94 87 ASN A N 1
ATOM 723 C CA . ASN A 1 87 ? -3.305 -8.542 1.510 1.00 77.94 87 ASN A CA 1
ATOM 724 C C . ASN A 1 87 ? -3.271 -8.674 -0.023 1.00 77.94 87 ASN A C 1
ATOM 726 O O . ASN A 1 87 ? -3.547 -9.756 -0.534 1.00 77.94 87 ASN A O 1
ATOM 730 N N . ASP A 1 88 ? -2.966 -7.596 -0.753 1.00 79.44 88 ASP 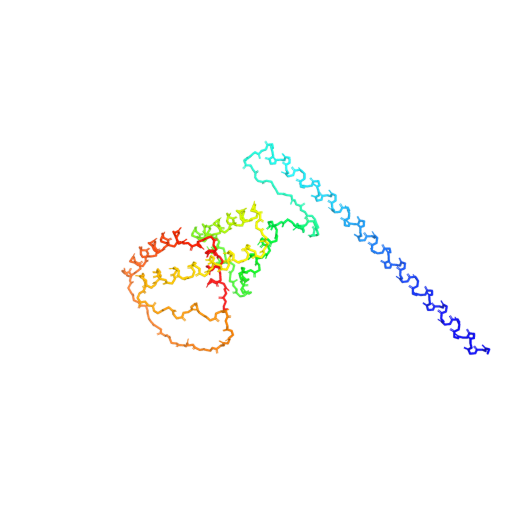A N 1
ATOM 731 C CA . ASP A 1 88 ? -2.883 -7.604 -2.216 1.00 79.44 88 ASP A CA 1
ATOM 732 C C . ASP A 1 88 ? -1.442 -7.753 -2.742 1.00 79.44 88 ASP A C 1
ATOM 734 O O . ASP A 1 88 ? -1.232 -7.958 -3.938 1.00 79.44 88 ASP A O 1
ATOM 738 N N . ILE A 1 89 ? -0.428 -7.679 -1.874 1.00 81.50 89 ILE A N 1
ATOM 739 C CA . ILE A 1 89 ? 0.967 -7.945 -2.246 1.00 81.50 89 ILE A CA 1
ATOM 740 C C . ILE A 1 89 ? 1.188 -9.468 -2.252 1.00 81.50 89 ILE A C 1
ATOM 742 O O . ILE A 1 89 ? 0.892 -10.123 -1.255 1.00 81.50 89 ILE A O 1
ATOM 746 N N . PRO A 1 90 ? 1.714 -10.057 -3.344 1.00 80.88 90 PRO A N 1
ATOM 747 C CA . PRO A 1 90 ? 1.934 -11.498 -3.412 1.00 80.88 90 PRO A CA 1
ATOM 748 C C . PRO A 1 90 ? 3.067 -11.931 -2.475 1.00 80.88 90 PRO A C 1
ATOM 750 O O . PRO A 1 90 ? 4.089 -11.248 -2.348 1.00 80.88 90 PRO A O 1
ATOM 753 N N . GLU A 1 91 ? 2.915 -13.111 -1.884 1.00 81.06 91 GLU A N 1
ATOM 754 C CA . GLU A 1 91 ? 3.994 -13.771 -1.158 1.00 81.06 91 GLU A CA 1
ATOM 755 C C . GLU A 1 91 ? 4.906 -14.519 -2.149 1.00 81.06 91 GLU A C 1
ATOM 757 O O . GLU A 1 91 ? 4.404 -15.247 -3.012 1.00 81.06 91 GLU A O 1
ATOM 762 N N . PRO A 1 92 ? 6.238 -14.347 -2.079 1.00 82.75 92 PRO A N 1
ATOM 763 C CA . PRO A 1 92 ? 7.159 -15.140 -2.884 1.00 82.75 92 PRO A CA 1
ATOM 764 C C . PRO A 1 92 ? 7.061 -16.635 -2.554 1.00 82.75 92 PRO A C 1
ATOM 766 O O . PRO A 1 92 ? 6.963 -17.019 -1.394 1.00 82.75 92 PRO A O 1
ATOM 769 N N . ASP A 1 93 ? 7.167 -17.487 -3.575 1.00 85.12 93 ASP A N 1
ATOM 770 C CA . ASP A 1 93 ? 7.220 -18.944 -3.403 1.00 85.12 93 ASP A CA 1
ATOM 771 C C . ASP A 1 93 ? 8.436 -19.358 -2.555 1.00 85.12 93 ASP A C 1
ATOM 773 O O . ASP A 1 93 ? 9.498 -18.737 -2.662 1.00 85.12 93 ASP A O 1
ATOM 777 N N . LEU A 1 94 ? 8.326 -20.448 -1.791 1.00 86.44 94 LEU A N 1
ATOM 778 C CA . LEU A 1 94 ? 9.406 -20.970 -0.939 1.00 86.44 94 LEU A CA 1
ATOM 779 C C . LEU A 1 94 ? 10.659 -21.351 -1.740 1.00 86.44 94 LEU A C 1
ATOM 781 O O . LEU A 1 94 ? 11.760 -21.377 -1.197 1.00 86.44 94 LEU A O 1
ATOM 785 N N . SER A 1 95 ? 10.510 -21.632 -3.038 1.00 88.19 95 SER A N 1
ATOM 786 C CA . SER A 1 95 ? 11.637 -21.888 -3.938 1.00 88.19 95 SER A CA 1
ATOM 787 C C . SER A 1 95 ? 12.319 -20.619 -4.464 1.00 88.19 95 SER A C 1
ATOM 789 O O . SER A 1 95 ? 13.247 -20.724 -5.263 1.00 88.19 95 SER A O 1
ATOM 791 N N . THR A 1 96 ? 11.830 -19.422 -4.123 1.00 84.25 96 THR A N 1
ATOM 792 C CA . THR A 1 96 ? 12.389 -18.153 -4.611 1.00 84.25 96 THR A CA 1
ATOM 793 C C . THR A 1 96 ? 13.740 -17.888 -3.938 1.00 84.25 96 THR A C 1
ATOM 795 O O . THR A 1 96 ? 13.772 -17.740 -2.716 1.00 84.25 96 THR A O 1
ATOM 798 N N . PRO A 1 97 ? 14.854 -17.787 -4.695 1.00 88.25 97 PRO A N 1
ATOM 799 C CA . PRO A 1 97 ? 16.161 -17.483 -4.117 1.00 88.25 97 PRO A CA 1
ATOM 800 C C . PRO A 1 97 ? 16.169 -16.120 -3.434 1.00 88.25 97 PRO A C 1
ATOM 802 O O . PRO A 1 97 ? 15.496 -15.185 -3.887 1.00 88.25 97 PRO A O 1
ATOM 805 N N . TRP A 1 98 ? 16.961 -15.987 -2.370 1.00 85.19 98 TRP A N 1
ATOM 806 C CA . TRP A 1 98 ? 16.928 -14.772 -1.564 1.00 85.19 98 TRP A CA 1
ATOM 807 C C . TRP A 1 98 ? 17.501 -13.570 -2.326 1.00 85.19 98 TRP A C 1
ATOM 809 O O . TRP A 1 98 ? 16.990 -12.452 -2.242 1.00 85.19 98 TRP A O 1
ATOM 819 N N . GLU A 1 99 ? 18.495 -13.839 -3.168 1.00 86.69 99 GLU A N 1
ATOM 820 C CA . GLU A 1 99 ? 19.161 -12.896 -4.060 1.00 86.69 99 GLU A CA 1
ATOM 821 C C . GLU A 1 99 ? 18.156 -12.207 -4.983 1.00 86.69 99 GLU A C 1
ATOM 823 O O . GLU A 1 99 ? 18.187 -10.988 -5.113 1.00 86.69 99 GLU A O 1
ATOM 828 N N . LYS A 1 100 ? 17.187 -12.952 -5.534 1.00 84.12 100 LYS A N 1
ATOM 829 C CA . LYS A 1 100 ? 16.155 -12.392 -6.421 1.00 84.12 100 LYS A CA 1
ATOM 830 C C . LYS A 1 100 ? 15.285 -11.357 -5.704 1.00 84.12 100 LYS A C 1
ATOM 832 O O . LYS A 1 100 ? 14.880 -10.362 -6.302 1.00 84.12 100 LYS A O 1
ATOM 837 N N . ILE A 1 101 ? 14.971 -11.582 -4.428 1.00 84.94 101 ILE A N 1
ATOM 838 C CA . ILE A 1 101 ? 14.162 -10.633 -3.654 1.00 84.94 101 ILE A CA 1
ATOM 839 C C . ILE A 1 101 ? 15.001 -9.408 -3.279 1.00 84.94 101 ILE A C 1
ATOM 841 O O . ILE A 1 101 ? 14.495 -8.286 -3.325 1.00 84.94 101 ILE A O 1
ATOM 845 N N . MET A 1 102 ? 16.282 -9.599 -2.959 1.00 80.75 102 MET A N 1
ATOM 846 C CA . MET A 1 102 ? 17.205 -8.494 -2.698 1.00 80.75 102 MET A CA 1
ATOM 847 C C . MET A 1 102 ? 17.402 -7.624 -3.944 1.00 80.75 102 MET A C 1
ATOM 849 O O . MET A 1 102 ? 17.216 -6.415 -3.856 1.00 80.75 102 MET A O 1
ATOM 853 N N . GLU A 1 103 ? 17.659 -8.224 -5.108 1.00 83.00 103 GLU A N 1
ATOM 854 C CA . GLU A 1 103 ? 17.762 -7.524 -6.395 1.00 83.00 103 GLU A CA 1
ATOM 855 C C . GLU A 1 103 ? 16.489 -6.736 -6.712 1.00 83.00 103 GLU A C 1
ATOM 857 O O . GLU A 1 103 ? 16.561 -5.547 -7.017 1.00 83.00 103 GLU A O 1
ATOM 862 N N . TYR A 1 104 ? 15.313 -7.356 -6.551 1.00 85.12 104 TYR A N 1
ATOM 863 C CA . TYR A 1 104 ? 14.033 -6.675 -6.755 1.00 85.12 104 TYR A CA 1
ATOM 864 C C . TYR A 1 104 ? 13.868 -5.448 -5.852 1.00 85.12 104 TYR A C 1
ATOM 866 O O . TYR A 1 104 ? 13.363 -4.417 -6.286 1.00 85.12 104 TYR A O 1
ATOM 874 N N . ARG A 1 105 ? 14.289 -5.539 -4.585 1.00 83.31 105 ARG A N 1
ATOM 875 C CA . ARG A 1 105 ? 14.195 -4.428 -3.624 1.00 83.31 105 ARG A CA 1
ATOM 876 C C . ARG A 1 105 ? 15.254 -3.348 -3.837 1.00 83.31 105 ARG A C 1
ATOM 878 O O . ARG A 1 105 ? 15.044 -2.220 -3.392 1.00 83.31 105 ARG A O 1
ATOM 885 N N . SER A 1 106 ? 16.375 -3.695 -4.460 1.00 82.00 106 SER A N 1
ATOM 886 C CA . SER A 1 106 ? 17.472 -2.781 -4.780 1.00 82.00 106 SER A CA 1
ATOM 887 C C . SER A 1 106 ? 17.270 -2.024 -6.093 1.00 82.00 106 SER A C 1
ATOM 889 O O . SER A 1 106 ? 17.988 -1.058 -6.331 1.00 82.00 106 SER A O 1
ATOM 891 N N . ASP A 1 107 ? 16.310 -2.429 -6.925 1.00 84.44 107 ASP A N 1
ATOM 892 C CA . ASP A 1 107 ? 15.967 -1.737 -8.167 1.00 84.44 107 ASP A CA 1
ATOM 893 C C . ASP A 1 107 ? 15.345 -0.349 -7.891 1.00 84.44 107 ASP A C 1
ATOM 895 O O . ASP A 1 107 ? 14.366 -0.206 -7.148 1.00 84.44 107 ASP A O 1
ATOM 899 N N . ASP A 1 108 ? 15.921 0.693 -8.500 1.00 85.88 108 ASP A N 1
ATOM 900 C CA . ASP A 1 108 ? 15.504 2.087 -8.305 1.00 85.88 108 ASP A CA 1
ATOM 901 C C . ASP A 1 108 ? 14.079 2.370 -8.813 1.00 85.88 108 ASP A C 1
ATOM 903 O O . ASP A 1 108 ? 13.345 3.154 -8.204 1.00 85.88 108 ASP A O 1
ATOM 907 N N . ASP A 1 109 ? 13.646 1.734 -9.905 1.00 83.81 109 ASP A N 1
ATOM 908 C CA . ASP A 1 109 ? 12.281 1.868 -10.426 1.00 83.81 109 ASP A CA 1
ATOM 909 C C . ASP A 1 109 ? 11.272 1.218 -9.471 1.00 83.81 109 ASP A C 1
ATOM 911 O O . ASP A 1 109 ? 10.248 1.821 -9.129 1.00 83.81 109 ASP A O 1
ATOM 915 N N . VAL A 1 110 ? 11.595 0.031 -8.948 1.00 86.12 110 VAL A N 1
ATOM 916 C CA . VAL A 1 110 ? 10.775 -0.648 -7.932 1.00 86.12 110 VAL A CA 1
ATOM 917 C C . VAL A 1 110 ? 10.664 0.198 -6.666 1.00 86.12 110 VAL A C 1
ATOM 919 O O . VAL A 1 110 ? 9.565 0.363 -6.124 1.00 86.12 110 VAL A O 1
ATOM 922 N N . LYS A 1 111 ? 11.774 0.785 -6.213 1.00 88.44 111 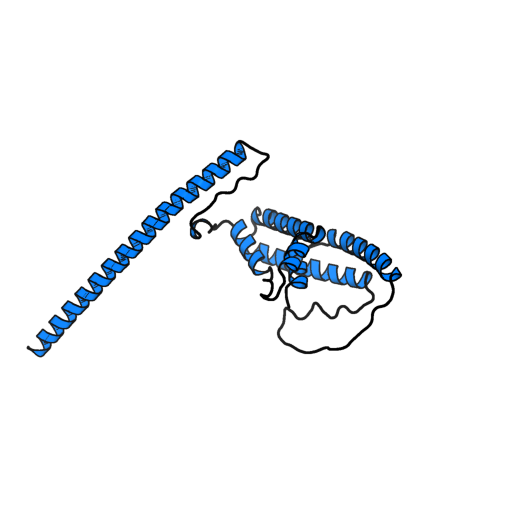LYS A N 1
ATOM 923 C CA . LYS A 1 111 ? 11.800 1.681 -5.054 1.00 88.44 111 LYS A CA 1
ATOM 924 C C . LYS A 1 111 ? 10.929 2.917 -5.272 1.00 88.44 111 LYS A C 1
ATOM 926 O O . LYS A 1 111 ? 10.158 3.282 -4.385 1.00 88.44 111 LYS A O 1
ATOM 931 N N . ASN A 1 112 ? 10.985 3.534 -6.450 1.00 88.88 112 ASN A N 1
ATOM 932 C CA . ASN A 1 112 ? 10.139 4.682 -6.782 1.00 88.88 112 ASN A CA 1
ATOM 933 C C . ASN A 1 112 ? 8.648 4.318 -6.787 1.00 88.88 112 ASN A C 1
ATOM 935 O O . ASN A 1 112 ? 7.832 5.047 -6.218 1.00 88.88 112 ASN A O 1
ATOM 939 N N . LYS A 1 113 ? 8.290 3.164 -7.361 1.00 89.06 113 LYS A N 1
ATOM 940 C CA . LYS A 1 113 ? 6.917 2.635 -7.336 1.00 89.06 113 LYS A CA 1
ATOM 941 C C . LYS A 1 113 ? 6.446 2.379 -5.900 1.00 89.06 113 LYS A C 1
ATOM 943 O O . LYS A 1 113 ? 5.320 2.732 -5.554 1.00 89.06 113 LYS A O 1
ATOM 948 N N . TYR A 1 114 ? 7.309 1.825 -5.046 1.00 90.88 114 TYR A N 1
ATOM 949 C CA . TYR A 1 114 ? 7.016 1.627 -3.624 1.00 90.88 114 TYR A CA 1
ATOM 950 C C . TYR A 1 114 ? 6.749 2.956 -2.904 1.00 90.88 114 TYR A C 1
ATOM 952 O O . TYR A 1 114 ? 5.758 3.087 -2.189 1.00 90.88 114 TYR A O 1
ATOM 960 N N . LEU A 1 115 ? 7.586 3.972 -3.124 1.00 91.44 115 LEU A N 1
ATOM 961 C CA . LEU A 1 115 ? 7.395 5.293 -2.521 1.00 91.44 115 LEU A CA 1
ATOM 962 C C . LEU A 1 115 ? 6.084 5.952 -2.974 1.00 91.44 115 LEU A C 1
ATOM 964 O O . LEU A 1 115 ? 5.401 6.568 -2.154 1.00 91.44 115 LEU A O 1
ATOM 968 N N . ALA A 1 116 ? 5.699 5.786 -4.243 1.00 91.88 116 ALA A N 1
ATOM 969 C CA . ALA A 1 116 ? 4.416 6.266 -4.754 1.00 91.88 116 ALA A CA 1
ATOM 970 C C . ALA A 1 116 ? 3.229 5.607 -4.028 1.00 91.88 116 ALA A C 1
ATOM 972 O O . ALA A 1 116 ? 2.301 6.310 -3.619 1.00 91.88 116 ALA A O 1
ATOM 973 N N . LEU A 1 117 ? 3.303 4.294 -3.783 1.00 92.88 117 LEU A N 1
ATOM 974 C CA . LEU A 1 117 ? 2.296 3.556 -3.017 1.00 92.88 117 LEU A CA 1
ATOM 975 C C . LEU A 1 117 ? 2.200 4.056 -1.576 1.00 92.88 117 LEU A C 1
ATOM 977 O O . LEU A 1 117 ? 1.107 4.349 -1.095 1.00 92.88 117 LEU A O 1
ATOM 981 N N . ILE A 1 118 ? 3.334 4.212 -0.889 1.00 93.31 118 ILE A N 1
ATOM 982 C CA . ILE A 1 118 ? 3.356 4.727 0.487 1.00 93.31 118 ILE A CA 1
ATOM 983 C C . ILE A 1 118 ? 2.790 6.149 0.557 1.00 93.31 118 ILE A C 1
ATOM 985 O O . ILE A 1 118 ? 2.043 6.476 1.484 1.00 93.31 118 ILE A O 1
ATOM 989 N N . ASN A 1 119 ? 3.094 6.993 -0.429 1.00 93.44 119 ASN A N 1
ATOM 990 C CA . ASN A 1 119 ? 2.527 8.332 -0.516 1.00 93.44 119 ASN A CA 1
ATOM 991 C C . ASN A 1 119 ? 1.000 8.299 -0.696 1.00 93.44 119 ASN A C 1
ATOM 993 O O . ASN A 1 119 ? 0.291 9.029 -0.003 1.00 93.44 119 ASN A O 1
ATOM 997 N N . TRP A 1 120 ? 0.482 7.423 -1.563 1.00 94.69 120 TRP A N 1
ATOM 998 C CA . TRP A 1 120 ? -0.961 7.234 -1.724 1.00 94.69 120 TRP A CA 1
ATOM 999 C C . TRP A 1 120 ? -1.617 6.740 -0.434 1.00 94.69 120 TRP A C 1
ATOM 1001 O O . TRP A 1 120 ? -2.585 7.354 0.012 1.00 94.69 120 TRP A O 1
ATOM 1011 N N . VAL A 1 121 ? -1.036 5.738 0.238 1.00 91.31 121 VAL A N 1
ATOM 1012 C CA . VAL A 1 121 ? -1.516 5.249 1.542 1.00 91.31 121 VAL A CA 1
ATOM 1013 C C . VAL A 1 121 ? -1.607 6.398 2.545 1.00 91.31 121 VAL A C 1
ATOM 1015 O O . VAL A 1 121 ? -2.633 6.559 3.204 1.00 91.31 121 VAL A O 1
ATOM 1018 N N . ASN A 1 122 ? -0.569 7.233 2.650 1.00 91.44 122 ASN A N 1
ATOM 1019 C CA . ASN A 1 122 ? -0.580 8.395 3.539 1.00 91.44 122 ASN A CA 1
ATOM 1020 C C . ASN A 1 122 ? -1.677 9.399 3.163 1.00 91.44 122 ASN A C 1
ATOM 1022 O O . ASN A 1 122 ? -2.374 9.893 4.049 1.00 91.44 122 ASN A O 1
ATOM 1026 N N . LYS A 1 123 ? -1.857 9.674 1.866 1.00 93.56 123 LYS A N 1
ATOM 1027 C CA . LYS A 1 123 ? -2.892 10.581 1.360 1.00 93.56 123 LYS A CA 1
ATOM 1028 C C . LYS A 1 123 ? -4.285 10.081 1.739 1.00 93.56 123 LYS A C 1
ATOM 1030 O O . LYS A 1 123 ? -4.994 10.788 2.450 1.00 93.56 123 LYS A O 1
ATOM 1035 N N . VAL A 1 124 ? -4.661 8.865 1.337 1.00 91.62 124 VAL A N 1
ATOM 1036 C CA . VAL A 1 124 ? -6.018 8.330 1.562 1.00 91.62 124 VAL A CA 1
ATOM 1037 C C . VAL A 1 124 ? -6.316 8.106 3.042 1.00 91.62 124 VAL A C 1
ATOM 1039 O O . VAL A 1 124 ? -7.447 8.316 3.482 1.00 91.62 124 VAL A O 1
ATOM 1042 N N . SER A 1 125 ? -5.297 7.784 3.843 1.00 89.12 125 SER A N 1
ATOM 1043 C CA . SER A 1 125 ? -5.437 7.630 5.295 1.00 89.12 125 SER A CA 1
ATOM 1044 C C . SER A 1 125 ? -5.819 8.927 6.009 1.00 89.12 125 SER A C 1
ATOM 1046 O O . SER A 1 125 ? -6.475 8.863 7.044 1.00 89.12 125 SER A O 1
ATOM 1048 N N . ASN A 1 126 ? -5.443 10.083 5.455 1.00 90.81 126 ASN A N 1
ATOM 1049 C CA . ASN A 1 126 ? -5.725 11.403 6.025 1.00 90.81 126 ASN A CA 1
ATOM 1050 C C . ASN A 1 126 ? -6.996 12.061 5.454 1.00 90.81 126 ASN A C 1
ATOM 1052 O O . ASN A 1 126 ? -7.353 13.160 5.868 1.00 90.81 126 ASN A O 1
ATOM 1056 N N . THR A 1 127 ? -7.676 11.423 4.497 1.00 91.00 127 THR A N 1
ATOM 1057 C CA . THR A 1 127 ? -8.954 11.922 3.959 1.00 91.00 127 THR A CA 1
ATOM 1058 C C . THR A 1 127 ? -10.127 11.605 4.891 1.00 91.00 127 THR A C 1
ATOM 1060 O O . THR A 1 127 ? -10.009 10.776 5.793 1.00 91.00 127 THR A O 1
ATOM 1063 N N . ASN A 1 128 ? -11.300 12.174 4.603 1.00 90.94 128 ASN A N 1
ATOM 1064 C CA . ASN A 1 128 ? -12.562 11.811 5.260 1.00 90.94 128 ASN A CA 1
ATOM 1065 C C . ASN A 1 128 ? -13.279 10.613 4.607 1.00 90.94 128 ASN A C 1
ATOM 1067 O O . ASN A 1 128 ? -14.376 10.270 5.032 1.00 90.94 128 ASN A O 1
ATOM 1071 N N . LEU A 1 129 ? -12.674 9.972 3.599 1.00 87.88 129 LEU A N 1
ATOM 1072 C CA . LEU A 1 129 ? -13.266 8.822 2.912 1.00 87.88 129 LEU A CA 1
ATOM 1073 C C . LEU A 1 129 ? -13.422 7.620 3.852 1.00 87.88 129 LEU A C 1
ATOM 1075 O O . LEU A 1 129 ? -12.583 7.373 4.725 1.00 87.88 129 LEU A O 1
ATOM 1079 N N . THR A 1 130 ? -14.468 6.840 3.651 1.00 86.62 130 THR A N 1
ATOM 1080 C CA . THR A 1 130 ? -14.655 5.539 4.291 1.00 86.62 130 THR A CA 1
ATOM 1081 C C . THR A 1 130 ? -13.708 4.496 3.691 1.00 86.62 130 THR A C 1
ATOM 1083 O O . THR A 1 130 ? -13.147 4.678 2.611 1.00 86.62 130 THR A O 1
ATOM 1086 N N . LEU A 1 131 ? -13.517 3.367 4.383 1.00 78.69 131 LEU A N 1
ATOM 1087 C CA . LEU A 1 131 ? -12.680 2.277 3.864 1.00 78.69 131 LEU A CA 1
ATOM 1088 C C . LEU A 1 131 ? -13.228 1.699 2.545 1.00 78.69 131 LEU A C 1
ATOM 1090 O O . LEU A 1 131 ? -12.442 1.294 1.695 1.00 78.69 131 LEU A O 1
ATOM 1094 N N . SER A 1 132 ? -14.555 1.695 2.363 1.00 76.62 132 SER A N 1
ATOM 1095 C CA . SER A 1 132 ? -15.189 1.245 1.116 1.00 76.62 132 SER A CA 1
ATOM 1096 C C . SER A 1 132 ? -14.848 2.170 -0.047 1.00 76.62 132 SER A C 1
ATOM 1098 O O . SER A 1 132 ? -14.390 1.698 -1.076 1.00 76.62 132 SER A O 1
ATOM 1100 N N . GLU A 1 133 ? -14.977 3.484 0.139 1.00 81.69 133 GLU A N 1
ATOM 1101 C CA . GLU A 1 133 ? -14.658 4.462 -0.911 1.00 81.69 133 GLU A CA 1
ATOM 1102 C C . GLU A 1 133 ? -13.169 4.435 -1.284 1.00 81.69 133 GLU A C 1
ATOM 1104 O O . GLU A 1 133 ? -12.817 4.587 -2.448 1.00 81.69 133 GLU A O 1
ATOM 1109 N N . ILE A 1 134 ? -12.281 4.188 -0.312 1.00 83.69 134 ILE A N 1
ATOM 1110 C CA . ILE A 1 134 ? -10.844 4.009 -0.580 1.00 83.69 134 ILE A CA 1
ATOM 1111 C C . ILE A 1 134 ? -10.590 2.750 -1.411 1.00 83.69 134 ILE A C 1
ATOM 1113 O O . ILE A 1 134 ? -9.695 2.743 -2.255 1.00 83.69 134 ILE A O 1
ATOM 1117 N N . LYS A 1 135 ? -11.361 1.684 -1.179 1.00 81.88 135 LYS A N 1
ATOM 1118 C CA . LYS A 1 135 ? -11.280 0.464 -1.981 1.00 81.88 135 LYS A CA 1
ATOM 1119 C C . LYS A 1 135 ? -11.784 0.700 -3.407 1.00 81.88 135 LYS A C 1
ATOM 1121 O O . LYS A 1 135 ? -11.129 0.264 -4.345 1.00 81.88 135 LYS A O 1
ATOM 1126 N N . ASP A 1 136 ? -12.874 1.441 -3.572 1.00 78.25 136 ASP A N 1
ATOM 1127 C CA . ASP A 1 136 ? -13.378 1.808 -4.899 1.00 78.25 136 ASP A CA 1
ATOM 1128 C C . ASP A 1 136 ? -12.361 2.683 -5.657 1.00 78.25 136 ASP A C 1
ATOM 1130 O O . ASP A 1 136 ? -12.102 2.458 -6.840 1.00 78.25 136 ASP A O 1
ATOM 1134 N N . GLU A 1 137 ? -11.711 3.636 -4.971 1.00 86.69 137 GLU A N 1
ATOM 1135 C CA . GLU A 1 137 ? -10.606 4.426 -5.536 1.00 86.69 137 GLU A CA 1
ATOM 1136 C C . GLU A 1 137 ? -9.427 3.527 -5.937 1.00 86.69 137 GLU A C 1
ATOM 1138 O O . GLU A 1 137 ? -8.867 3.686 -7.021 1.00 86.69 137 GLU A O 1
ATOM 1143 N N . TYR A 1 138 ? -9.063 2.561 -5.091 1.00 87.06 138 TYR A N 1
ATOM 1144 C CA . TYR A 1 138 ? -8.010 1.593 -5.387 1.00 87.06 138 TYR A CA 1
ATOM 1145 C C . TYR A 1 138 ? -8.310 0.783 -6.656 1.00 87.06 138 TYR A C 1
ATOM 1147 O O . TYR A 1 138 ? -7.460 0.693 -7.546 1.00 87.06 138 TYR A O 1
ATOM 1155 N N . ASP A 1 139 ? -9.521 0.237 -6.765 1.00 79.88 139 ASP A N 1
ATOM 1156 C CA . ASP A 1 139 ? -9.950 -0.568 -7.910 1.00 79.88 139 ASP A CA 1
ATOM 1157 C C . ASP A 1 139 ? -9.999 0.275 -9.197 1.00 79.88 139 ASP A C 1
ATOM 1159 O O . ASP A 1 139 ? -9.586 -0.185 -10.270 1.00 79.88 139 ASP A O 1
ATOM 1163 N N . TYR A 1 140 ? -10.425 1.538 -9.089 1.00 83.62 140 TYR A N 1
ATOM 1164 C CA . TYR A 1 140 ? -10.382 2.500 -10.187 1.00 83.62 140 TYR A CA 1
ATOM 1165 C C . TYR A 1 140 ? -8.946 2.764 -10.658 1.00 83.62 140 TYR A C 1
ATOM 1167 O O . TYR A 1 140 ? -8.650 2.582 -11.842 1.00 83.62 140 TYR A O 1
ATOM 1175 N N . LEU A 1 141 ? -8.034 3.115 -9.742 1.00 83.75 141 LEU A N 1
ATOM 1176 C CA . LEU A 1 141 ? -6.622 3.342 -10.068 1.00 83.75 141 LEU A CA 1
ATOM 1177 C C . LEU A 1 141 ? -5.994 2.091 -10.696 1.00 83.75 141 LEU A C 1
ATOM 1179 O O . LEU A 1 141 ? -5.209 2.210 -11.637 1.00 83.75 141 LEU A O 1
ATOM 1183 N N . HIS A 1 142 ? -6.372 0.897 -10.224 1.00 82.25 142 HIS A N 1
ATOM 1184 C CA . HIS A 1 142 ? -5.923 -0.391 -10.764 1.00 82.25 142 HIS A CA 1
ATOM 1185 C C . HIS A 1 142 ? -6.366 -0.599 -12.199 1.00 82.25 142 HIS A C 1
ATOM 1187 O O . HIS A 1 142 ? -5.537 -0.878 -13.070 1.00 82.25 142 HIS A O 1
ATOM 1193 N N . SER A 1 143 ? -7.652 -0.409 -12.469 1.00 75.81 143 SER A N 1
ATOM 1194 C CA . SER A 1 143 ? -8.190 -0.496 -13.823 1.00 75.81 143 SER A CA 1
ATOM 1195 C C . SER A 1 143 ? -7.523 0.508 -14.770 1.00 75.81 143 SER A C 1
ATOM 1197 O O . SER A 1 143 ? -7.106 0.151 -15.880 1.00 75.81 143 SER A O 1
ATOM 1199 N N . GLU A 1 144 ? -7.359 1.750 -14.317 1.00 78.12 144 GLU A N 1
ATOM 1200 C CA . GLU A 1 144 ? -6.789 2.834 -15.110 1.00 78.12 144 GLU A CA 1
ATOM 1201 C C . GLU A 1 144 ? -5.311 2.578 -15.437 1.00 78.12 144 GLU A C 1
ATOM 1203 O O . GLU A 1 144 ? -4.919 2.610 -16.609 1.00 78.12 144 GLU A O 1
ATOM 1208 N N . TYR A 1 145 ? -4.509 2.216 -14.429 1.00 81.19 145 TYR A N 1
ATOM 1209 C CA . TYR A 1 145 ? -3.097 1.887 -14.611 1.00 81.19 145 TYR A CA 1
ATOM 1210 C C . TYR A 1 145 ? -2.921 0.734 -15.596 1.00 81.19 145 TYR A C 1
ATOM 1212 O O . TYR A 1 145 ? -2.143 0.847 -16.541 1.00 81.19 145 TYR A O 1
ATOM 1220 N N . ILE A 1 146 ? -3.671 -0.362 -15.434 1.00 76.19 146 ILE A N 1
ATOM 1221 C CA . ILE A 1 146 ? -3.589 -1.521 -16.332 1.00 76.19 146 ILE A CA 1
ATOM 1222 C C . ILE A 1 146 ? -3.979 -1.146 -17.764 1.00 76.19 146 ILE A C 1
ATOM 1224 O O . ILE A 1 146 ? -3.317 -1.574 -18.714 1.00 76.19 146 ILE A O 1
ATOM 1228 N N . THR A 1 147 ? -5.035 -0.353 -17.934 1.00 76.94 147 THR A N 1
ATOM 1229 C CA . THR A 1 147 ? -5.508 0.082 -19.253 1.00 76.94 147 THR A CA 1
ATOM 1230 C C . THR A 1 147 ? -4.444 0.909 -19.964 1.00 76.94 147 THR A C 1
ATOM 1232 O O . THR A 1 147 ? -4.060 0.592 -21.092 1.00 76.94 147 THR A O 1
ATOM 1235 N N . GLN A 1 148 ? -3.898 1.918 -19.287 1.00 74.94 148 GLN A N 1
ATOM 1236 C CA . GLN A 1 148 ? -2.876 2.779 -19.873 1.00 74.94 148 GLN A CA 1
ATOM 1237 C C . GLN A 1 148 ? -1.559 2.037 -20.090 1.00 74.94 148 GLN A C 1
ATOM 1239 O O . GLN A 1 148 ? -0.930 2.169 -21.139 1.00 74.94 148 GLN A O 1
ATOM 1244 N N . PHE A 1 149 ? -1.173 1.173 -19.156 1.00 74.62 149 PHE A N 1
ATOM 1245 C CA . PHE A 1 149 ? 0.002 0.326 -19.295 1.00 74.62 149 PHE A CA 1
ATOM 1246 C C . PHE A 1 149 ? -0.093 -0.580 -20.529 1.00 74.62 149 PHE A C 1
ATOM 1248 O O . PHE A 1 149 ? 0.879 -0.703 -21.277 1.00 74.62 149 PHE A O 1
ATOM 1255 N N . LYS A 1 150 ? -1.266 -1.174 -20.800 1.00 68.94 150 LYS A N 1
ATOM 1256 C CA . LYS A 1 150 ? -1.513 -1.967 -22.017 1.00 68.94 150 LYS A CA 1
ATOM 1257 C C . LYS A 1 150 ? -1.369 -1.119 -23.278 1.00 68.94 150 LYS A C 1
ATOM 1259 O O . LYS A 1 150 ? -0.629 -1.519 -24.174 1.00 68.94 150 LYS A O 1
ATOM 1264 N N . LEU A 1 151 ? -2.013 0.047 -23.336 1.00 69.12 151 LEU A N 1
ATOM 1265 C CA . LEU A 1 151 ? -1.939 0.956 -24.488 1.00 69.12 151 LEU A CA 1
ATOM 1266 C C . LEU A 1 151 ? -0.500 1.407 -24.771 1.00 69.12 151 LEU A C 1
ATOM 1268 O O . LEU A 1 151 ? -0.042 1.381 -25.915 1.00 69.12 151 LEU A O 1
ATOM 1272 N N . HIS A 1 152 ? 0.249 1.760 -23.727 1.00 67.31 152 HIS A N 1
ATOM 1273 C CA . HIS A 1 152 ? 1.648 2.145 -23.862 1.00 67.31 152 HIS A CA 1
ATOM 1274 C C . HIS A 1 152 ? 2.517 0.954 -24.281 1.00 67.31 152 HIS A C 1
ATOM 1276 O O . HIS A 1 152 ? 3.303 1.078 -25.219 1.00 67.31 152 HIS A O 1
ATOM 1282 N N . LYS A 1 153 ? 2.342 -0.236 -23.697 1.00 64.94 153 LYS A N 1
ATOM 1283 C CA . LYS A 1 153 ? 3.080 -1.425 -24.149 1.00 64.94 153 LYS A CA 1
ATOM 1284 C C . LYS A 1 153 ? 2.767 -1.823 -25.591 1.00 64.94 153 LYS A C 1
ATOM 1286 O O . LYS A 1 153 ? 3.707 -2.173 -26.298 1.00 64.94 153 LYS A O 1
ATOM 1291 N N . MET A 1 154 ? 1.516 -1.712 -26.048 1.00 58.62 154 MET A N 1
ATOM 1292 C CA . MET A 1 154 ? 1.143 -1.888 -27.465 1.00 58.62 154 MET A CA 1
ATOM 1293 C C . MET A 1 154 ? 1.920 -0.934 -28.377 1.00 58.62 154 MET A C 1
ATOM 1295 O O . MET A 1 154 ? 2.376 -1.323 -29.445 1.00 58.62 154 MET A O 1
ATOM 1299 N N . LYS A 1 155 ? 2.098 0.319 -27.946 1.00 56.81 155 LYS A N 1
ATOM 1300 C CA . LYS A 1 155 ? 2.797 1.354 -28.716 1.00 56.81 155 LYS A CA 1
ATOM 1301 C C . LYS A 1 155 ? 4.312 1.128 -28.806 1.00 56.81 155 LYS A C 1
ATOM 1303 O O . LYS A 1 155 ? 4.923 1.520 -29.796 1.00 56.81 155 LYS A O 1
ATOM 1308 N N . TYR A 1 156 ? 4.923 0.528 -27.781 1.00 57.00 156 TYR A N 1
ATOM 1309 C CA . TYR A 1 156 ? 6.381 0.348 -27.697 1.00 57.00 156 TYR A CA 1
ATOM 1310 C C . TYR A 1 156 ? 6.865 -1.078 -28.021 1.00 57.00 156 TYR A C 1
ATOM 1312 O O . TYR A 1 156 ? 8.056 -1.255 -28.292 1.00 57.00 156 TYR A O 1
ATOM 1320 N N . ASN A 1 157 ? 5.970 -2.073 -28.053 1.00 51.81 157 ASN A N 1
ATOM 1321 C CA . ASN A 1 157 ? 6.279 -3.476 -28.331 1.00 51.81 157 ASN A CA 1
ATOM 1322 C C . ASN A 1 157 ? 5.355 -4.035 -29.436 1.00 51.81 157 ASN A C 1
ATOM 1324 O O . ASN A 1 157 ? 4.157 -4.179 -29.224 1.00 51.81 157 ASN A O 1
ATOM 1328 N N . ASN A 1 158 ? 5.915 -4.443 -30.584 1.00 47.03 158 ASN A N 1
ATOM 1329 C CA . ASN A 1 158 ? 5.177 -5.116 -31.675 1.00 47.03 158 ASN A CA 1
ATOM 1330 C C . ASN A 1 158 ? 4.828 -6.595 -31.374 1.00 47.03 158 ASN A C 1
ATOM 1332 O O . ASN A 1 158 ? 4.369 -7.311 -32.262 1.00 47.03 158 ASN A O 1
ATOM 1336 N N . SER A 1 159 ? 5.059 -7.075 -30.147 1.00 45.84 159 SER A N 1
ATOM 1337 C CA . SER A 1 159 ? 4.919 -8.489 -29.781 1.00 45.84 159 SER A CA 1
ATOM 1338 C C . SER A 1 159 ? 3.828 -8.721 -28.734 1.00 45.84 159 SER A C 1
ATOM 1340 O O . SER A 1 159 ? 3.730 -8.009 -27.736 1.00 45.84 159 SER A O 1
ATOM 1342 N N . LYS A 1 160 ? 3.032 -9.756 -29.027 1.00 44.69 160 LYS A N 1
ATOM 1343 C CA . LYS A 1 160 ? 1.805 -10.273 -28.398 1.00 44.69 160 LYS A CA 1
ATOM 1344 C C . LYS A 1 160 ? 1.651 -10.017 -26.889 1.00 44.69 160 LYS A C 1
ATOM 1346 O O . LYS A 1 160 ? 2.450 -10.457 -26.068 1.00 44.69 160 LYS A O 1
ATOM 1351 N N . LEU A 1 161 ? 0.535 -9.378 -26.538 1.00 46.16 161 LEU A N 1
ATOM 1352 C CA . LEU A 1 161 ? 0.058 -9.066 -25.181 1.00 46.16 161 LEU A CA 1
ATOM 1353 C C . LEU A 1 161 ? -0.730 -10.213 -24.537 1.00 46.16 161 LEU A C 1
ATOM 1355 O O . LEU A 1 161 ? -1.746 -9.987 -23.886 1.00 46.16 161 LEU A O 1
ATOM 1359 N N . GLU A 1 162 ? -0.296 -11.452 -24.728 1.00 42.94 162 GLU A N 1
ATOM 1360 C CA . GLU A 1 162 ? -1.118 -12.617 -24.369 1.00 42.94 162 GLU A CA 1
ATOM 1361 C C . GLU A 1 162 ? -1.054 -13.041 -22.889 1.00 42.94 162 GLU A C 1
ATOM 1363 O O . GLU A 1 162 ? -1.744 -13.979 -22.517 1.00 42.94 162 GLU A O 1
ATOM 1368 N N . ILE A 1 163 ? -0.293 -12.377 -22.006 1.00 44.00 163 ILE A N 1
ATOM 1369 C CA . ILE A 1 163 ? 0.060 -12.998 -20.705 1.00 44.00 163 ILE A CA 1
ATOM 1370 C C . ILE A 1 163 ? -0.620 -12.385 -19.455 1.00 44.00 163 ILE A C 1
ATOM 1372 O O . ILE A 1 163 ? -0.645 -13.024 -18.412 1.00 44.00 163 ILE A O 1
ATOM 1376 N N . ILE A 1 164 ? -1.257 -11.206 -19.501 1.00 43.69 164 ILE A N 1
ATOM 1377 C CA . ILE A 1 164 ? -1.764 -10.531 -18.270 1.00 43.69 164 ILE A CA 1
ATOM 1378 C C . ILE A 1 164 ? -3.298 -10.463 -18.219 1.00 43.69 164 ILE A C 1
ATOM 1380 O O . ILE A 1 164 ? -3.877 -9.398 -17.994 1.00 43.69 164 ILE A O 1
ATOM 1384 N N . LEU A 1 165 ? -3.982 -11.572 -18.506 1.00 39.41 165 LEU A N 1
ATOM 1385 C CA . LEU A 1 165 ? -5.451 -11.615 -18.445 1.00 39.41 165 LEU A CA 1
ATOM 1386 C C . LEU A 1 165 ? -6.050 -12.772 -17.633 1.00 39.41 165 LEU A C 1
ATOM 1388 O O . LEU A 1 165 ? -7.243 -12.719 -17.364 1.00 39.41 165 LEU A O 1
ATOM 1392 N N . ASN A 1 166 ? -5.269 -13.745 -17.152 1.00 33.56 166 ASN A N 1
ATOM 1393 C CA . ASN A 1 166 ? -5.854 -14.961 -16.560 1.00 33.56 166 ASN A CA 1
ATOM 1394 C C . ASN A 1 166 ? -5.722 -15.105 -15.033 1.00 33.56 166 ASN A C 1
ATOM 1396 O O . ASN A 1 166 ? -6.161 -16.115 -14.498 1.00 33.56 166 ASN A O 1
ATOM 1400 N N . SER A 1 167 ? -5.178 -14.133 -14.289 1.00 38.53 167 SER A N 1
ATOM 1401 C CA . SER A 1 167 ? -5.050 -14.289 -12.824 1.00 38.53 167 SER A CA 1
ATOM 1402 C C . SER A 1 167 ? -6.293 -13.877 -12.026 1.00 38.53 167 SER A C 1
ATOM 1404 O O . SER A 1 167 ? -6.288 -14.009 -10.807 1.00 38.53 167 SER A O 1
ATOM 1406 N N . THR A 1 168 ? -7.348 -13.361 -12.666 1.00 39.19 168 THR A N 1
ATOM 1407 C CA . THR A 1 168 ? -8.591 -12.974 -11.972 1.00 39.19 168 THR A CA 1
ATOM 1408 C C . THR A 1 168 ? -9.783 -13.888 -12.240 1.00 39.19 168 THR A C 1
ATOM 1410 O O . THR A 1 168 ? -10.806 -13.704 -11.590 1.00 39.19 168 THR A O 1
ATOM 1413 N N . LEU A 1 169 ? -9.684 -14.905 -13.106 1.00 31.08 169 LEU A N 1
ATOM 1414 C CA . LEU A 1 169 ? -10.755 -15.889 -13.318 1.00 31.08 169 LEU A CA 1
ATOM 1415 C C . LEU A 1 169 ? -10.153 -17.276 -13.627 1.00 31.08 169 LEU A C 1
ATOM 1417 O O . LEU A 1 169 ? -9.567 -17.470 -14.680 1.00 31.08 169 LEU A O 1
ATOM 1421 N N . ASN A 1 170 ? -10.281 -18.201 -12.670 1.00 34.66 170 ASN A N 1
ATOM 1422 C CA . ASN A 1 170 ? -10.076 -19.661 -12.711 1.00 34.66 170 ASN A CA 1
ATOM 1423 C C . ASN A 1 170 ? -9.583 -20.355 -14.020 1.00 34.66 170 ASN A C 1
ATOM 1425 O O . ASN A 1 170 ? -10.221 -20.252 -15.062 1.00 34.66 170 ASN A O 1
ATOM 1429 N N . PHE A 1 171 ? -8.621 -21.282 -13.835 1.00 31.73 171 PHE A N 1
ATOM 1430 C CA . PHE A 1 171 ? -8.264 -22.490 -14.629 1.00 31.73 171 PHE A CA 1
ATOM 1431 C C . PHE A 1 171 ? -7.079 -22.488 -15.634 1.00 31.73 171 PHE A C 1
ATOM 1433 O O . PHE A 1 171 ? -6.799 -21.543 -16.361 1.00 31.73 171 PHE A O 1
ATOM 1440 N N . ILE A 1 172 ? -6.389 -23.642 -15.624 1.00 29.77 172 ILE A N 1
ATOM 1441 C CA . ILE A 1 172 ? -5.118 -24.058 -16.259 1.00 29.77 172 ILE A CA 1
ATOM 1442 C C . ILE A 1 172 ? -5.273 -24.394 -17.763 1.00 29.77 172 ILE A C 1
ATOM 1444 O O . ILE A 1 172 ? -6.246 -25.043 -18.133 1.00 29.77 172 ILE A O 1
ATOM 1448 N N . SER A 1 173 ? -4.271 -24.100 -18.613 1.00 27.16 173 SER A N 1
ATOM 1449 C CA . SER A 1 173 ? -3.462 -25.114 -19.348 1.00 27.16 173 SER A CA 1
ATOM 1450 C C . SER A 1 173 ? -2.642 -24.571 -20.533 1.00 27.16 173 SER A C 1
ATOM 1452 O O . SER A 1 173 ? -3.141 -23.830 -21.368 1.00 27.16 173 SER A O 1
ATOM 1454 N N . ASN A 1 174 ? -1.388 -25.049 -20.576 1.00 34.94 174 ASN A N 1
ATOM 1455 C CA . ASN A 1 174 ? -0.454 -25.231 -21.697 1.00 34.94 174 ASN A CA 1
ATOM 1456 C C . ASN A 1 174 ? -0.154 -24.060 -22.642 1.00 34.94 174 ASN A C 1
ATOM 1458 O O . ASN A 1 174 ? -1.016 -23.643 -23.395 1.00 34.94 174 ASN A O 1
ATOM 1462 N N . ILE A 1 175 ? 1.135 -23.716 -22.765 1.00 33.44 175 ILE A N 1
ATOM 1463 C CA . ILE A 1 175 ? 1.817 -23.619 -24.068 1.00 33.44 175 ILE A CA 1
ATOM 1464 C C . ILE A 1 175 ? 3.330 -23.776 -23.854 1.00 33.44 175 ILE A C 1
ATOM 1466 O O . ILE A 1 175 ? 3.979 -23.025 -23.129 1.00 33.44 175 ILE A O 1
ATOM 1470 N N . SER A 1 176 ? 3.854 -24.828 -24.481 1.00 39.12 176 SER A N 1
ATOM 1471 C CA . SER A 1 176 ? 5.272 -25.087 -24.720 1.00 39.12 176 SER A CA 1
ATOM 1472 C C . SER A 1 176 ? 5.685 -24.481 -26.070 1.00 39.12 176 SER A C 1
ATOM 1474 O O . SER A 1 176 ? 4.812 -24.134 -26.863 1.00 39.12 176 SER A O 1
ATOM 1476 N N . THR A 1 177 ? 6.991 -24.509 -26.364 1.00 33.03 177 THR A N 1
ATOM 1477 C CA . THR A 1 177 ? 7.707 -24.041 -27.577 1.00 33.03 177 THR A CA 1
ATOM 1478 C C . THR A 1 177 ? 8.082 -22.552 -27.533 1.00 33.03 177 THR A C 1
ATOM 1480 O O . THR A 1 177 ? 7.246 -21.707 -27.261 1.00 33.03 177 THR A O 1
ATOM 1483 N N . GLY A 1 178 ? 9.320 -22.106 -27.748 1.00 27.50 178 GLY A N 1
ATOM 1484 C CA . GLY A 1 178 ? 10.556 -22.754 -28.176 1.00 27.50 178 GLY A CA 1
ATOM 1485 C C . GLY A 1 178 ? 11.381 -21.745 -28.990 1.00 27.50 178 GLY A C 1
ATOM 1486 O O . GLY A 1 178 ? 10.951 -21.395 -30.080 1.00 27.50 178 GLY A O 1
ATOM 1487 N N . ASN A 1 179 ? 12.554 -21.353 -28.464 1.00 30.84 179 ASN A N 1
ATOM 1488 C CA . ASN A 1 179 ? 13.728 -20.740 -29.132 1.00 30.84 179 ASN A CA 1
ATOM 1489 C C . ASN A 1 179 ? 13.528 -19.368 -29.862 1.00 30.84 179 ASN A C 1
ATOM 1491 O O . ASN A 1 179 ? 12.410 -18.998 -30.179 1.00 30.84 179 ASN A O 1
ATOM 1495 N N . TYR A 1 180 ? 14.495 -18.483 -30.170 1.00 36.38 180 TYR A N 1
ATOM 1496 C CA . TYR A 1 180 ? 15.969 -18.427 -30.212 1.00 36.38 180 TYR A CA 1
ATOM 1497 C C . TYR A 1 180 ? 16.453 -16.978 -29.927 1.00 36.38 180 TYR A C 1
ATOM 1499 O O . TYR A 1 180 ? 15.704 -16.017 -30.088 1.00 36.38 180 TYR A O 1
ATOM 1507 N N . VAL A 1 181 ? 17.730 -16.834 -29.553 1.00 43.88 181 VAL A N 1
ATOM 1508 C CA . VAL A 1 181 ? 18.491 -15.578 -29.377 1.00 43.88 181 VAL A CA 1
ATOM 1509 C C . VAL A 1 181 ? 18.947 -15.019 -30.730 1.00 43.88 181 VAL A C 1
ATOM 1511 O O . VAL A 1 181 ? 19.533 -15.785 -31.485 1.00 43.88 181 VAL A O 1
ATOM 1514 N N . THR A 1 182 ? 18.845 -13.703 -30.977 1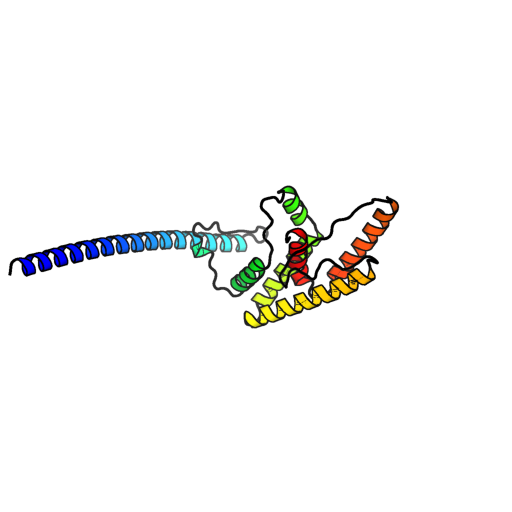.00 35.03 182 THR A N 1
ATOM 1515 C CA . THR A 1 182 ? 19.770 -12.985 -31.888 1.00 35.03 182 THR A CA 1
ATOM 1516 C C . THR A 1 182 ? 19.884 -11.481 -31.577 1.00 35.03 182 THR A C 1
ATOM 1518 O O . THR A 1 182 ? 18.880 -10.822 -31.331 1.00 35.03 182 THR A O 1
ATOM 1521 N N . SER A 1 183 ? 21.125 -10.978 -31.693 1.00 33.00 183 SER A N 1
ATOM 1522 C CA . SER A 1 183 ? 21.609 -9.583 -31.851 1.00 33.00 183 SER A CA 1
ATOM 1523 C C . SER A 1 183 ? 21.926 -8.717 -30.611 1.00 33.00 183 SER A C 1
ATOM 1525 O O . SER A 1 183 ? 21.061 -8.210 -29.909 1.00 33.00 183 SER A O 1
ATOM 1527 N N . ILE A 1 184 ? 23.211 -8.367 -30.453 1.00 32.06 184 ILE A N 1
ATOM 1528 C CA . ILE A 1 184 ? 23.723 -7.403 -29.451 1.00 32.06 184 ILE A CA 1
ATOM 1529 C C . ILE A 1 184 ? 23.346 -5.941 -29.792 1.00 32.06 184 ILE A C 1
ATOM 1531 O O . ILE A 1 184 ? 23.263 -5.095 -28.906 1.00 32.06 184 ILE A O 1
ATOM 1535 N N . LYS A 1 185 ? 23.043 -5.628 -31.062 1.00 31.16 185 LYS A N 1
ATOM 1536 C CA . LYS A 1 185 ? 22.518 -4.306 -31.471 1.00 31.16 185 LYS A CA 1
ATOM 1537 C C . LYS A 1 185 ? 21.069 -4.073 -31.022 1.00 31.16 185 LYS A C 1
ATOM 1539 O O . LYS A 1 185 ? 20.694 -2.930 -30.765 1.00 31.16 185 LYS A O 1
ATOM 1544 N N . ASP A 1 186 ? 20.296 -5.143 -30.841 1.00 34.34 186 ASP A N 1
ATOM 1545 C CA . ASP A 1 186 ? 18.918 -5.062 -30.351 1.00 34.34 186 ASP A CA 1
ATOM 1546 C C . ASP A 1 186 ? 18.871 -4.740 -28.849 1.00 34.34 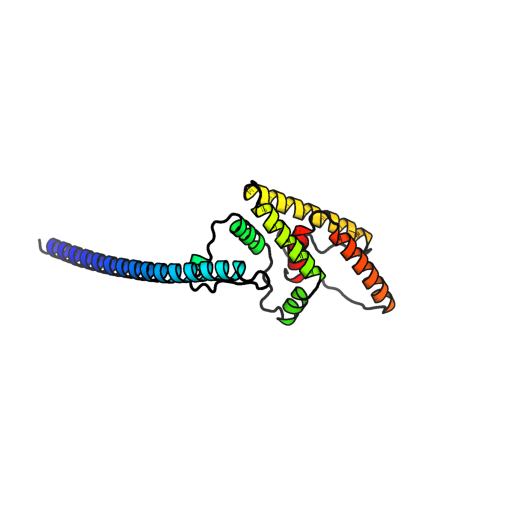186 ASP A C 1
ATOM 1548 O O . ASP A 1 186 ? 17.957 -4.048 -28.410 1.00 34.34 186 ASP A O 1
ATOM 1552 N N . LEU A 1 187 ? 19.902 -5.106 -28.074 1.00 32.66 187 LEU A N 1
ATOM 1553 C CA . LEU A 1 187 ? 20.015 -4.776 -26.643 1.00 32.66 187 LEU A CA 1
ATOM 1554 C C . LEU A 1 187 ? 20.140 -3.264 -26.380 1.00 32.66 187 LEU A C 1
ATOM 1556 O O . LEU A 1 187 ? 19.532 -2.746 -25.444 1.00 32.66 187 LEU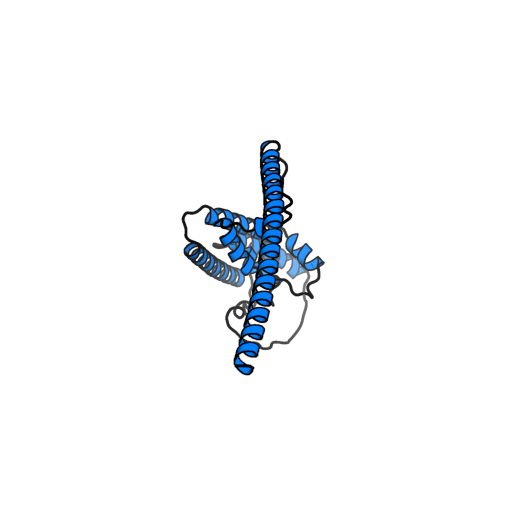 A O 1
ATOM 1560 N N . PHE A 1 188 ? 20.874 -2.525 -27.220 1.00 32.09 188 PHE A N 1
ATOM 1561 C CA . PHE A 1 188 ? 21.023 -1.071 -27.059 1.00 32.09 188 PHE A CA 1
ATOM 1562 C C . PHE A 1 188 ? 19.737 -0.307 -27.410 1.00 32.09 188 PHE A C 1
ATOM 1564 O O . PHE A 1 188 ? 19.348 0.618 -26.693 1.00 32.09 188 PHE A O 1
ATOM 1571 N N . HIS A 1 189 ? 19.023 -0.725 -28.461 1.00 37.50 189 HIS A N 1
ATOM 1572 C CA . HIS A 1 189 ? 17.704 -0.171 -28.780 1.00 37.50 189 HIS A CA 1
ATOM 1573 C C . HIS A 1 189 ? 16.627 -0.599 -27.770 1.00 37.50 189 HIS A C 1
ATOM 1575 O O . HIS A 1 189 ? 15.708 0.176 -27.504 1.00 37.50 189 HIS A O 1
ATOM 1581 N N . PHE A 1 190 ? 16.754 -1.783 -27.166 1.00 38.50 190 PHE A N 1
ATOM 1582 C CA . PHE A 1 190 ? 15.895 -2.260 -26.082 1.00 38.50 190 PHE A CA 1
ATOM 1583 C C . PHE A 1 190 ? 16.071 -1.425 -24.807 1.00 38.50 190 PHE A C 1
ATOM 1585 O O . PHE A 1 190 ? 15.076 -0.983 -24.240 1.00 38.50 190 PHE A O 1
ATOM 1592 N N . ASN A 1 191 ? 17.306 -1.091 -24.417 1.00 40.75 191 ASN A N 1
ATOM 1593 C CA . ASN A 1 191 ? 17.569 -0.244 -23.246 1.00 40.75 191 ASN A CA 1
ATOM 1594 C C . ASN A 1 191 ? 17.020 1.186 -23.398 1.00 40.75 191 ASN A C 1
ATOM 1596 O O . ASN A 1 191 ? 16.421 1.712 -22.462 1.00 40.75 191 ASN A O 1
ATOM 1600 N N . LEU A 1 192 ? 17.132 1.803 -24.582 1.00 43.56 192 LEU A N 1
ATOM 1601 C CA . LEU A 1 192 ? 16.541 3.127 -24.843 1.00 43.56 192 LEU A CA 1
ATOM 1602 C C . LEU A 1 192 ? 15.005 3.092 -24.907 1.00 43.56 192 LEU A C 1
ATOM 1604 O O . LEU A 1 192 ? 14.341 4.024 -24.448 1.00 43.56 192 LEU A O 1
ATOM 1608 N N . LYS A 1 193 ? 14.417 2.023 -25.459 1.00 50.66 193 LYS A N 1
ATOM 1609 C CA . LYS A 1 193 ? 12.959 1.821 -25.458 1.00 50.66 193 LYS A CA 1
ATOM 1610 C C . LYS A 1 193 ? 12.425 1.555 -24.053 1.00 50.66 193 LYS A C 1
ATOM 1612 O O . LYS A 1 193 ? 11.389 2.112 -23.712 1.00 50.66 193 LYS A O 1
ATOM 1617 N N . ASN A 1 194 ? 13.150 0.799 -23.229 1.00 55.84 194 ASN A N 1
ATOM 1618 C CA . ASN A 1 194 ? 12.807 0.567 -21.827 1.00 55.84 194 ASN A CA 1
ATOM 1619 C C . ASN A 1 194 ? 12.910 1.848 -21.002 1.00 55.84 194 ASN A C 1
ATOM 1621 O O . ASN A 1 194 ? 11.988 2.147 -20.260 1.00 55.84 194 ASN A O 1
ATOM 1625 N N . ALA A 1 195 ? 13.957 2.658 -21.179 1.00 57.59 195 ALA A N 1
ATOM 1626 C CA . ALA A 1 195 ? 14.070 3.943 -20.486 1.00 57.59 195 ALA A CA 1
ATOM 1627 C C . ALA A 1 195 ? 12.922 4.904 -20.853 1.00 57.59 195 ALA A C 1
ATOM 1629 O O . ALA A 1 195 ? 12.358 5.565 -19.982 1.00 57.59 195 ALA A O 1
ATOM 1630 N N . ASN A 1 196 ? 12.527 4.951 -22.131 1.00 61.59 196 ASN A N 1
ATOM 1631 C CA . ASN A 1 196 ? 11.362 5.726 -22.563 1.00 61.59 196 ASN A CA 1
ATOM 1632 C C . ASN A 1 196 ? 10.045 5.139 -22.039 1.00 61.59 196 ASN A C 1
ATOM 1634 O O . ASN A 1 196 ? 9.185 5.895 -21.604 1.00 61.59 196 ASN A O 1
ATOM 1638 N N . LEU A 1 197 ? 9.896 3.812 -22.025 1.00 64.88 197 LEU A N 1
ATOM 1639 C CA . LEU A 1 197 ? 8.728 3.143 -21.457 1.00 64.88 197 LEU A CA 1
ATOM 1640 C C . LEU A 1 197 ? 8.594 3.444 -19.959 1.00 64.88 197 LEU A C 1
ATOM 1642 O O . LEU A 1 197 ? 7.527 3.861 -19.537 1.00 64.88 197 LEU A O 1
ATOM 1646 N N . LEU A 1 198 ? 9.676 3.325 -19.185 1.00 65.81 198 LEU A N 1
ATOM 1647 C CA . LEU A 1 198 ? 9.713 3.639 -17.752 1.00 65.81 198 LEU A CA 1
ATOM 1648 C C . LEU A 1 198 ? 9.396 5.118 -17.485 1.00 65.81 198 LEU A C 1
ATOM 1650 O O . LEU A 1 198 ? 8.626 5.454 -16.583 1.00 65.81 198 LEU A O 1
ATOM 1654 N N . LYS A 1 199 ? 9.930 6.022 -18.316 1.00 67.00 199 LYS A N 1
ATOM 1655 C CA . LYS A 1 199 ? 9.615 7.454 -18.242 1.00 67.00 199 LYS A CA 1
ATOM 1656 C C . LYS A 1 199 ? 8.132 7.722 -18.489 1.00 67.00 199 LYS A C 1
ATOM 1658 O O . LYS A 1 199 ? 7.548 8.548 -17.791 1.00 67.00 199 LYS A O 1
ATOM 1663 N N . GLU A 1 200 ? 7.520 7.046 -19.452 1.00 70.56 200 GLU A N 1
ATOM 1664 C CA . GLU A 1 200 ? 6.090 7.193 -19.718 1.00 70.56 200 GLU A CA 1
ATOM 1665 C C . GLU A 1 200 ? 5.230 6.487 -18.655 1.00 70.56 200 GLU A C 1
ATOM 1667 O O . GLU A 1 200 ? 4.227 7.057 -18.239 1.00 70.56 200 GLU A O 1
ATOM 1672 N N . GLU A 1 201 ? 5.667 5.342 -18.112 1.00 69.62 201 GLU A N 1
ATOM 1673 C CA . GLU A 1 201 ? 5.040 4.665 -16.963 1.00 69.62 201 GLU A CA 1
ATOM 1674 C C . GLU A 1 201 ? 4.941 5.593 -15.742 1.00 69.62 201 GLU A C 1
ATOM 1676 O O . GLU A 1 201 ? 3.899 5.656 -15.092 1.00 69.62 201 GLU A O 1
ATOM 1681 N N . SER A 1 202 ? 5.987 6.382 -15.467 1.00 69.25 202 SER A N 1
ATOM 1682 C CA . SER A 1 202 ? 6.012 7.341 -14.349 1.00 69.25 202 SER A CA 1
ATOM 1683 C C . SER A 1 202 ? 4.983 8.481 -14.458 1.00 69.25 202 SER A C 1
ATOM 1685 O O . SER A 1 202 ? 4.737 9.206 -13.484 1.00 69.25 202 SER A O 1
ATOM 1687 N N . LYS A 1 203 ? 4.391 8.662 -15.643 1.00 79.31 203 LYS A N 1
ATOM 1688 C CA . LYS A 1 203 ? 3.383 9.686 -15.939 1.00 79.31 203 LYS A CA 1
ATOM 1689 C C . LYS A 1 203 ? 1.972 9.118 -16.032 1.00 79.31 203 LYS A C 1
ATOM 1691 O O . LYS A 1 203 ? 1.036 9.903 -16.160 1.00 79.31 203 LYS A O 1
ATOM 1696 N N . LEU A 1 204 ? 1.818 7.795 -15.992 1.00 78.69 204 LEU A N 1
ATOM 1697 C CA . LEU A 1 204 ? 0.507 7.181 -16.131 1.00 78.69 204 LEU A CA 1
ATOM 1698 C C . LEU A 1 204 ? -0.387 7.530 -14.937 1.00 78.69 204 LEU A C 1
ATOM 1700 O O . LEU A 1 204 ? 0.098 7.591 -13.799 1.00 78.69 204 LEU A O 1
ATOM 1704 N N . PRO A 1 205 ? -1.691 7.732 -15.173 1.00 78.12 205 PRO A N 1
ATOM 1705 C CA . PRO A 1 205 ? -2.657 7.743 -14.087 1.00 78.12 205 PRO A CA 1
ATOM 1706 C C . PRO A 1 205 ? -2.676 6.360 -13.411 1.00 78.12 205 PRO A C 1
ATOM 1708 O O . PRO A 1 205 ? -2.484 5.333 -14.067 1.00 78.12 205 PRO A O 1
ATOM 1711 N N . GLY A 1 206 ? -2.829 6.331 -12.085 1.00 78.44 206 GLY A N 1
ATOM 1712 C CA . GLY A 1 206 ? -2.769 5.093 -11.300 1.00 78.44 206 GLY A CA 1
ATOM 1713 C C . GLY A 1 206 ? -1.354 4.562 -11.045 1.00 78.44 206 GLY A C 1
ATOM 1714 O O . GLY A 1 206 ? -1.187 3.449 -10.553 1.00 78.44 206 GLY A O 1
ATOM 1715 N N . LYS A 1 207 ? -0.300 5.334 -11.335 1.00 84.06 207 LYS A N 1
ATOM 1716 C CA . LYS A 1 207 ? 1.090 4.952 -11.019 1.00 84.06 207 LYS A CA 1
ATOM 1717 C C . LYS A 1 207 ? 1.335 4.684 -9.530 1.00 84.06 207 LYS A C 1
ATOM 1719 O O . LYS A 1 207 ? 2.297 4.008 -9.177 1.00 84.06 207 LYS A O 1
ATOM 1724 N N . GLU A 1 208 ? 0.479 5.213 -8.665 1.00 87.50 208 GLU A N 1
ATOM 1725 C CA . GLU A 1 208 ? 0.514 5.055 -7.214 1.00 87.50 208 GLU A CA 1
ATOM 1726 C C . GLU A 1 208 ? 0.509 3.583 -6.793 1.00 87.50 208 GLU A C 1
ATOM 1728 O O . GLU A 1 208 ? 1.185 3.200 -5.847 1.00 87.50 208 GLU A O 1
ATOM 1733 N N . ILE A 1 209 ? -0.201 2.736 -7.529 1.00 88.12 209 ILE A N 1
ATOM 1734 C CA . ILE A 1 209 ? -0.347 1.304 -7.236 1.00 88.12 209 ILE A CA 1
ATOM 1735 C C . ILE A 1 209 ? 0.526 0.422 -8.142 1.00 88.12 209 ILE A C 1
ATOM 1737 O O . ILE A 1 209 ? 0.475 -0.808 -8.063 1.00 88.12 209 ILE A O 1
ATOM 1741 N N . ALA A 1 210 ? 1.364 1.030 -8.990 1.00 86.19 210 ALA A N 1
ATOM 1742 C CA . ALA A 1 210 ? 2.230 0.320 -9.930 1.00 86.19 210 ALA A CA 1
ATOM 1743 C C . ALA A 1 210 ? 3.155 -0.687 -9.231 1.00 86.19 210 ALA A C 1
ATOM 1745 O O . ALA A 1 210 ? 3.515 -1.708 -9.817 1.00 86.19 210 ALA A O 1
ATOM 1746 N N . TYR A 1 211 ? 3.517 -0.427 -7.970 1.00 88.44 211 TYR A N 1
ATOM 1747 C CA . TYR A 1 211 ? 4.297 -1.355 -7.156 1.00 88.44 211 TYR A CA 1
ATOM 1748 C C . TYR A 1 211 ? 3.601 -2.705 -6.998 1.00 88.44 211 TYR A C 1
ATOM 1750 O O . TYR A 1 211 ? 4.233 -3.739 -7.194 1.00 88.44 211 TYR A O 1
ATOM 1758 N N . ILE A 1 212 ? 2.302 -2.715 -6.691 1.00 85.19 212 ILE A N 1
ATOM 1759 C CA . ILE A 1 212 ? 1.546 -3.949 -6.448 1.00 85.19 212 ILE A CA 1
ATOM 1760 C C . ILE A 1 212 ? 1.456 -4.751 -7.742 1.00 85.19 212 ILE A C 1
ATOM 1762 O O . ILE A 1 212 ? 1.790 -5.933 -7.763 1.00 85.19 212 ILE A O 1
ATOM 1766 N N . VAL A 1 213 ? 1.118 -4.089 -8.851 1.00 84.00 213 VAL A N 1
ATOM 1767 C CA . VAL A 1 213 ? 1.054 -4.717 -10.178 1.00 84.00 213 VAL A CA 1
ATOM 1768 C C . VAL A 1 213 ? 2.413 -5.293 -10.592 1.00 84.00 213 VAL A C 1
ATOM 1770 O O . VAL A 1 213 ? 2.494 -6.426 -11.072 1.00 84.00 213 VAL A O 1
ATOM 1773 N N . ASN A 1 214 ? 3.502 -4.550 -10.380 1.00 84.25 214 ASN A N 1
ATOM 1774 C CA . ASN A 1 214 ? 4.845 -5.017 -10.718 1.00 84.25 214 ASN A CA 1
ATOM 1775 C C . ASN A 1 214 ? 5.308 -6.174 -9.819 1.00 84.25 214 ASN A C 1
ATOM 1777 O O . ASN A 1 214 ? 5.933 -7.119 -10.305 1.00 84.25 214 ASN A O 1
ATOM 1781 N N . THR A 1 215 ? 4.951 -6.136 -8.533 1.00 83.56 215 THR A N 1
ATOM 1782 C CA . THR A 1 215 ? 5.271 -7.198 -7.571 1.00 83.56 215 THR A CA 1
ATOM 1783 C C . THR A 1 215 ? 4.508 -8.471 -7.926 1.00 83.56 215 THR A C 1
ATOM 1785 O O . THR A 1 215 ? 5.121 -9.533 -8.026 1.00 83.56 215 THR A O 1
ATOM 1788 N N . LYS A 1 216 ? 3.211 -8.355 -8.255 1.00 81.19 216 LYS A N 1
ATOM 1789 C CA . LYS A 1 216 ? 2.393 -9.447 -8.809 1.00 81.19 216 LYS A CA 1
ATOM 1790 C C . LYS A 1 216 ? 3.040 -10.064 -10.038 1.00 81.19 216 LYS A C 1
ATOM 1792 O O . LYS A 1 216 ? 3.240 -11.265 -10.080 1.00 81.19 216 LYS A O 1
ATOM 1797 N N . ARG A 1 217 ? 3.483 -9.266 -11.005 1.00 77.31 217 ARG A N 1
ATOM 1798 C CA . ARG A 1 217 ? 4.156 -9.812 -12.193 1.00 77.31 217 ARG A CA 1
ATOM 1799 C C . ARG A 1 217 ? 5.476 -10.535 -11.881 1.00 77.31 217 ARG A C 1
ATOM 1801 O O . ARG A 1 217 ? 5.868 -11.425 -12.626 1.00 77.31 217 ARG A O 1
ATOM 1808 N N . THR A 1 218 ? 6.183 -10.124 -10.831 1.00 79.62 218 THR A N 1
ATOM 1809 C CA . THR A 1 218 ? 7.520 -10.653 -10.509 1.00 79.62 218 THR A CA 1
ATOM 1810 C C . THR A 1 218 ? 7.470 -11.939 -9.681 1.00 79.62 218 THR A C 1
ATOM 1812 O O . THR A 1 218 ? 8.319 -12.821 -9.871 1.00 79.62 218 THR A O 1
ATOM 1815 N N . PHE A 1 219 ? 6.502 -12.036 -8.765 1.00 79.12 219 PHE A N 1
ATOM 1816 C CA . PHE A 1 219 ? 6.434 -13.102 -7.759 1.00 79.12 219 PHE A CA 1
ATOM 1817 C C . PHE A 1 219 ? 5.150 -13.929 -7.789 1.00 79.12 219 PHE A C 1
ATOM 1819 O O . PHE A 1 219 ? 5.152 -15.027 -7.242 1.00 79.12 219 PHE A O 1
ATOM 1826 N N . ASN A 1 220 ? 4.085 -13.456 -8.439 1.00 67.81 220 ASN A N 1
ATOM 1827 C CA . ASN A 1 220 ? 2.864 -14.238 -8.597 1.00 67.81 220 ASN A CA 1
ATOM 1828 C C . ASN A 1 220 ? 3.039 -15.212 -9.773 1.00 67.81 220 ASN A C 1
ATOM 1830 O O . ASN A 1 220 ? 3.419 -14.792 -10.870 1.00 67.81 220 ASN A O 1
ATOM 1834 N N . LYS A 1 221 ? 2.792 -16.501 -9.524 1.00 51.09 221 LYS A N 1
ATOM 1835 C CA . LYS A 1 221 ? 2.648 -17.536 -10.559 1.00 51.09 221 LYS A CA 1
ATOM 1836 C C . LYS A 1 221 ? 1.200 -17.591 -11.028 1.00 51.09 221 LYS A C 1
ATOM 1838 O O . LYS A 1 221 ? 0.310 -17.570 -10.152 1.00 51.09 221 LYS A O 1
#

Radius of gyration: 28.53 Å; chains: 1; bounding box: 57×62×80 Å

Sequence (221 aa):
EEKELKTFLMSTVRNHHESTKNDKLNKEQIAIQSLNNFYLSHDIIARIDALKFRKTDELSEYFPSLRNFNTFKSDSKKSQVIQFILNDIPEPDLSTPWEKIMEYRSDDDVKNKYLALINWVNKVSNTNLTLSEIKDEYDYLHSEYITQFKLHKMKYNNSKLEIILNSTLNFISNISTGNYVTSIKDLFHFNLKNANLLKEESKLPGKEIAYIVNTKRTFNK